Protein AF-A0A3D3WVI6-F1 (afdb_monomer_lite)

pLDDT: mean 90.08, std 8.34, range [45.78, 98.44]

Radius of gyration: 27.0 Å; chains: 1; bounding box: 64×54×64 Å

Sequence (352 aa):
LVCVLLATMYFTVPLSLDNEYFSGVEGVDQVVLDSFGHQVVLETLAKGDLFDLGRFPSLSILAAFGVAGCLFFRSSIRYMVPLVLFFAWLLLFFGRSTWGPVMDLLPLSQDVYMHRFIGGVHLGGIFLAAVALALPWRWAVSRGNNGLYVAGALVLTLLVLSPVYIERRSYLADKAVEKQENQMAQQAEQADIDEIIDTLKGLPPGKVFAGLTPEAGDRWGLRYQIGGTPVAQLLGAAGLDVFSTTLHTYSLPSNVVVSFDETSAGQYDLFSIRYVVVPANSQMPGFMTPLKNIGRHQLYQVQTTGYFDLVGSGLSFDGGKSDYSSAANSWLAGGLLGAKLHPQVSIDGSPG

Secondary structure (DSSP, 8-state):
-HHHHHHHHHHHHHHHHSGGGB-PPTT--HHHHH--HHHHHHHHHHHTHHHHTTS--HHHHHHHHHHHHHHHTTTSHHHHHHHHHHHHHHHHHH-HHHHGGGGGGSTTTTTS-GGGGHHHHHHHHHHHHHHHHHHHHHHHHHTTT-HHHHHHHHHHHHHHHHHHHHHHHHHHHHHHHHHHHHHHHHHHTHHHHHHHHHHHHHSPS-EEE-----SSS--HHHH-EETTEEHHHHHHHTT--B--STT--SBTTHHHHTT--TT-HHHHHHTTEEEEEEETT----TTPEEEEEETTEEEEE-----S----EEEEEEEE-HHHHHHHHHHHHHSTTTTTTEEEEEEETTEE-

Foldseek 3Di:
DVVVCVVCVVPVVCCVVCVQFWAFAPPDDVCQLFPDAPVVLVVCLVVLCLPANPFDNLLSVLLVLLLVLLVVVVVDVLSVVLVCQLVVLSVLNNGCVYVPCVLVVDPPSRRDRSPVSSVSNVVSSVVSSVSSLVVQCVVCVVVVVDVVSNVVSVVVVCVSCVRVVVVVVVVVVVVVVLVVQLVVQCVVCVVLLVVVLVVQVPDDAFEEEAWEDDPDDDICQCVCDRSNHRSQVVSVVSVGRYLYLPPDRTGLCSNQSNLDDQQDLLSCQVRRHFKYKYFPPDDHHPQWAWDDDGVRITMTTHDYPGPDDDAAEPAADAEASVCSNVVSSCCVVDCCSVVRYDHFYAHPNRGD

Structure (mmCIF, N/CA/C/O backbone):
data_AF-A0A3D3WVI6-F1
#
_entry.id   AF-A0A3D3WVI6-F1
#
loop_
_atom_site.group_PDB
_atom_site.id
_atom_site.type_symbol
_atom_site.label_atom_id
_atom_site.label_alt_id
_atom_site.label_comp_id
_atom_site.label_asym_id
_atom_site.label_entity_id
_atom_site.label_seq_id
_atom_site.pdbx_PDB_ins_code
_atom_site.Cartn_x
_atom_site.Cartn_y
_atom_site.Cartn_z
_atom_site.occupancy
_atom_site.B_iso_or_equiv
_atom_site.auth_seq_id
_atom_site.auth_comp_id
_atom_site.auth_asym_id
_atom_site.auth_atom_id
_atom_site.pdbx_PDB_model_num
ATOM 1 N N . LEU A 1 1 ? 23.117 -20.830 -4.176 1.00 73.38 1 LEU A N 1
ATOM 2 C CA . LEU A 1 1 ? 21.852 -21.424 -3.686 1.00 73.38 1 LEU A CA 1
ATOM 3 C C . LEU A 1 1 ? 21.813 -21.489 -2.158 1.00 73.38 1 LEU A C 1
ATOM 5 O O . LEU A 1 1 ? 20.953 -20.850 -1.582 1.00 73.38 1 LEU A O 1
ATOM 9 N N . VAL A 1 2 ? 22.770 -22.156 -1.496 1.00 81.81 2 VAL A N 1
ATOM 10 C CA . VAL A 1 2 ? 22.799 -22.311 -0.021 1.00 81.81 2 VAL A CA 1
ATOM 11 C C . VAL A 1 2 ? 22.758 -20.978 0.733 1.00 81.81 2 VAL A C 1
ATOM 13 O O . VAL A 1 2 ? 21.922 -20.807 1.607 1.00 81.81 2 VAL A O 1
ATOM 16 N N . CYS A 1 3 ? 23.583 -19.995 0.357 1.00 82.44 3 CYS A N 1
ATOM 17 C CA . CYS A 1 3 ? 23.555 -18.679 1.009 1.00 82.44 3 CYS A CA 1
ATOM 18 C C . CYS A 1 3 ? 22.228 -17.935 0.809 1.00 82.44 3 CYS A C 1
ATOM 20 O O . CYS A 1 3 ? 21.816 -17.207 1.698 1.00 82.44 3 CYS A O 1
ATOM 22 N N . VAL A 1 4 ? 21.557 -18.131 -0.334 1.00 81.25 4 VAL A N 1
ATOM 23 C CA . VAL A 1 4 ? 20.238 -17.532 -0.594 1.00 81.25 4 VAL A CA 1
ATOM 24 C C . VAL A 1 4 ? 19.199 -18.187 0.306 1.00 81.25 4 VAL A C 1
ATOM 26 O O . VAL A 1 4 ? 18.483 -17.475 0.988 1.00 81.25 4 VAL A O 1
ATOM 29 N N . LEU A 1 5 ? 19.187 -19.521 0.383 1.00 82.62 5 LEU A N 1
ATOM 30 C CA . LEU A 1 5 ? 18.278 -20.265 1.257 1.00 82.62 5 LEU A CA 1
ATOM 31 C C . LEU A 1 5 ? 18.471 -19.899 2.732 1.00 82.62 5 LEU A C 1
ATOM 33 O O . LEU A 1 5 ? 17.491 -19.655 3.423 1.00 82.62 5 LEU A O 1
ATOM 37 N N . LEU A 1 6 ? 19.720 -19.803 3.199 1.00 89.62 6 LEU A N 1
ATOM 38 C CA . LEU A 1 6 ? 20.029 -19.370 4.565 1.00 89.62 6 LEU A CA 1
ATOM 39 C C . LEU A 1 6 ? 19.596 -17.919 4.808 1.00 89.62 6 LEU A C 1
ATOM 41 O O . LEU A 1 6 ? 19.008 -17.626 5.844 1.00 89.62 6 LEU A O 1
ATOM 45 N N . ALA A 1 7 ? 19.841 -17.025 3.846 1.00 88.00 7 ALA A N 1
ATOM 46 C CA . ALA A 1 7 ? 19.434 -15.627 3.946 1.00 88.00 7 ALA A CA 1
ATOM 47 C C . ALA A 1 7 ? 17.910 -15.449 3.923 1.00 88.00 7 ALA A C 1
ATOM 49 O O . ALA A 1 7 ? 17.416 -14.506 4.527 1.00 88.00 7 ALA A O 1
ATOM 50 N N . THR A 1 8 ? 17.160 -16.339 3.267 1.00 88.44 8 THR A N 1
ATOM 51 C CA . THR A 1 8 ? 15.689 -16.295 3.235 1.00 88.44 8 THR A CA 1
ATOM 52 C C . THR A 1 8 ? 15.036 -17.122 4.341 1.00 88.44 8 THR A C 1
ATOM 54 O O . THR A 1 8 ? 13.832 -17.000 4.543 1.00 88.44 8 THR A O 1
ATOM 57 N N . MET A 1 9 ? 15.799 -17.940 5.077 1.00 89.94 9 MET A N 1
ATOM 58 C CA . MET A 1 9 ? 15.269 -18.914 6.040 1.00 89.94 9 MET A CA 1
ATOM 59 C C . MET A 1 9 ? 14.446 -18.264 7.157 1.00 89.94 9 MET A C 1
ATOM 61 O O . MET A 1 9 ? 13.428 -18.821 7.557 1.00 89.94 9 MET A O 1
ATOM 65 N N . TYR A 1 10 ? 14.847 -17.072 7.613 1.00 87.38 10 TYR A N 1
ATOM 66 C CA . TYR A 1 10 ? 14.126 -16.324 8.651 1.00 87.38 10 TYR A CA 1
ATOM 67 C C . TYR A 1 10 ? 12.692 -15.958 8.240 1.00 87.38 10 TYR A C 1
ATOM 69 O O . TYR A 1 10 ? 11.853 -15.727 9.101 1.00 87.38 10 TYR A O 1
ATOM 77 N N . PHE A 1 11 ? 12.422 -15.895 6.934 1.00 82.25 11 PHE A N 1
ATOM 78 C CA . PHE A 1 11 ? 11.106 -15.611 6.3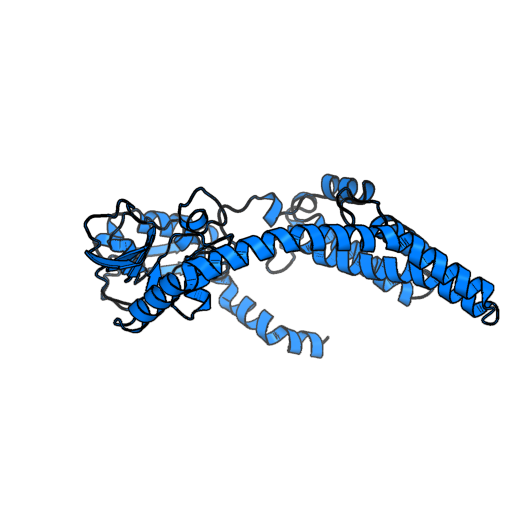77 1.00 82.25 11 PHE A CA 1
ATOM 79 C C . PHE A 1 11 ? 10.406 -16.898 5.933 1.00 82.25 11 PHE A C 1
ATOM 81 O O . PHE A 1 11 ? 9.251 -17.123 6.272 1.00 82.25 11 PHE A O 1
ATOM 88 N N . THR A 1 12 ? 11.105 -17.777 5.208 1.00 83.38 12 THR A N 1
ATOM 89 C CA . THR A 1 12 ? 10.485 -18.964 4.607 1.00 83.38 12 THR A CA 1
ATOM 90 C C . THR A 1 12 ? 10.129 -20.042 5.625 1.00 83.38 12 THR A C 1
ATOM 92 O O . THR A 1 12 ? 9.168 -20.768 5.396 1.00 83.38 12 THR A O 1
ATOM 95 N N . VAL A 1 13 ? 10.888 -20.185 6.722 1.00 87.50 13 VAL A N 1
ATOM 96 C CA . VAL A 1 13 ? 10.604 -21.212 7.739 1.00 87.50 13 VAL A CA 1
ATOM 97 C C . VAL A 1 13 ? 9.348 -20.881 8.540 1.00 87.50 13 VAL A C 1
ATOM 99 O O . VAL A 1 13 ? 8.446 -21.713 8.495 1.00 87.50 13 VAL A O 1
ATOM 102 N N . PRO A 1 14 ? 9.219 -19.705 9.195 1.00 84.69 14 PRO A N 1
ATOM 103 C CA . PRO A 1 14 ? 7.981 -19.362 9.898 1.00 84.69 14 PRO A CA 1
ATOM 104 C C . PRO A 1 14 ? 6.770 -19.424 8.970 1.00 84.69 14 PRO A C 1
ATOM 106 O O . PRO A 1 14 ? 5.773 -20.047 9.290 1.00 84.69 14 PRO A O 1
ATOM 109 N N . LEU A 1 15 ? 6.901 -18.906 7.747 1.00 79.81 15 LEU A N 1
ATOM 110 C CA . LEU A 1 15 ? 5.816 -18.918 6.770 1.00 79.81 15 LEU A CA 1
ATOM 111 C C . LEU A 1 15 ? 5.383 -20.326 6.334 1.00 79.81 15 LEU A C 1
ATOM 113 O O . LEU A 1 15 ? 4.228 -20.524 5.981 1.00 79.81 15 LEU A O 1
ATOM 117 N N . SER A 1 16 ? 6.296 -21.301 6.339 1.00 82.75 16 SER A N 1
ATOM 118 C CA . SER A 1 16 ? 5.954 -22.696 6.030 1.00 82.75 16 SER A CA 1
ATOM 119 C C . SER A 1 16 ? 5.327 -23.415 7.225 1.00 82.75 16 SER A C 1
ATOM 121 O O . SER A 1 16 ? 4.494 -24.292 7.019 1.00 82.75 16 SER A O 1
ATOM 123 N N . LEU A 1 17 ? 5.749 -23.076 8.447 1.00 85.06 17 LEU A N 1
ATOM 124 C CA . LEU A 1 17 ? 5.235 -23.668 9.685 1.00 85.06 17 LEU A CA 1
ATOM 125 C C . LEU A 1 17 ? 3.847 -23.125 10.034 1.00 85.06 17 LEU A C 1
ATOM 127 O O . LEU A 1 17 ? 2.960 -23.901 10.354 1.00 85.06 17 LEU A O 1
ATOM 131 N N . ASP A 1 18 ? 3.656 -21.816 9.890 1.00 82.06 18 ASP A N 1
ATOM 132 C CA . ASP A 1 18 ? 2.441 -21.101 10.284 1.00 82.06 18 ASP A CA 1
ATOM 133 C C . ASP A 1 18 ? 1.559 -20.763 9.077 1.00 82.06 18 ASP A C 1
ATOM 135 O O . ASP A 1 18 ? 0.739 -19.843 9.133 1.00 82.06 18 ASP A O 1
ATOM 139 N N . ASN A 1 19 ? 1.731 -21.483 7.958 1.00 80.12 19 ASN A N 1
ATOM 140 C CA . ASN A 1 19 ? 0.968 -21.218 6.741 1.00 80.12 19 ASN A CA 1
ATOM 141 C C . ASN A 1 19 ? -0.528 -21.252 7.046 1.00 80.12 19 ASN A C 1
ATOM 143 O O . ASN A 1 19 ? -1.230 -20.360 6.607 1.00 80.12 19 ASN A O 1
ATOM 147 N N . GLU A 1 20 ? -1.012 -22.211 7.837 1.00 80.19 20 GLU A N 1
ATOM 148 C CA . GLU A 1 20 ? -2.423 -22.330 8.234 1.00 80.19 20 GLU A CA 1
ATOM 149 C C . GLU A 1 20 ? -3.008 -21.062 8.888 1.00 80.19 20 GLU A C 1
ATOM 151 O O . GLU A 1 20 ? -4.186 -20.784 8.695 1.00 80.19 20 GLU A O 1
ATOM 156 N N . TYR A 1 21 ? -2.189 -20.226 9.537 1.00 79.38 21 TYR A N 1
ATOM 157 C CA . TYR A 1 21 ? -2.614 -18.957 10.147 1.00 79.38 21 TYR A CA 1
ATOM 158 C C . TYR A 1 21 ? -2.377 -17.726 9.267 1.00 79.38 21 TYR A C 1
ATOM 160 O O . TYR A 1 21 ? -2.775 -16.614 9.636 1.00 79.38 21 TYR A O 1
ATOM 168 N N . PHE A 1 22 ? -1.735 -17.911 8.113 1.00 79.81 22 PHE A N 1
ATOM 169 C CA . PHE A 1 22 ? -1.541 -16.875 7.110 1.00 79.81 22 PHE A CA 1
ATOM 170 C C . PHE A 1 22 ? -2.810 -16.694 6.276 1.00 79.81 22 PHE A C 1
ATOM 172 O O . PHE A 1 22 ? -3.368 -17.671 5.766 1.00 79.81 22 PHE A O 1
ATOM 179 N N . SER A 1 23 ? -3.230 -15.442 6.109 1.00 75.25 23 SER A N 1
ATOM 180 C CA . SER A 1 23 ? -4.401 -15.071 5.314 1.00 75.25 23 SER A CA 1
ATOM 181 C C . SER A 1 23 ? -4.122 -13.836 4.466 1.00 75.25 23 SER A C 1
ATOM 183 O O . SER A 1 23 ? -3.388 -12.949 4.890 1.00 75.25 23 SER A O 1
ATOM 185 N N . GLY A 1 24 ? -4.748 -13.740 3.293 1.00 71.12 24 GLY A N 1
ATOM 186 C CA . GLY A 1 24 ? -4.917 -12.463 2.595 1.00 71.12 24 GLY A CA 1
ATOM 187 C C . GLY A 1 24 ? -5.951 -11.559 3.283 1.00 71.12 24 GLY A C 1
ATOM 188 O O . GLY A 1 24 ? -6.722 -12.027 4.130 1.00 71.12 24 GLY A O 1
ATOM 189 N N . VAL A 1 25 ? -5.986 -10.278 2.896 1.00 67.81 25 VAL A N 1
ATOM 190 C CA . VAL A 1 25 ? -7.052 -9.358 3.322 1.00 67.81 25 VAL A CA 1
ATOM 191 C C . VAL A 1 25 ? -8.316 -9.681 2.535 1.00 67.81 25 VAL A C 1
ATOM 193 O O . VAL A 1 25 ? -8.313 -9.724 1.302 1.00 67.81 25 VAL A O 1
ATOM 196 N N . GLU A 1 26 ? -9.409 -9.907 3.252 1.00 67.31 26 GLU A N 1
ATOM 197 C CA . GLU A 1 26 ? -10.716 -10.134 2.644 1.00 67.31 26 GLU A CA 1
ATOM 198 C C . GLU A 1 26 ? -11.373 -8.847 2.139 1.00 67.31 26 GLU A C 1
ATOM 200 O O . GLU A 1 26 ? -11.135 -7.751 2.641 1.00 67.31 26 GLU A O 1
ATOM 205 N N . GLY A 1 27 ? -12.236 -8.979 1.127 1.00 65.69 27 GLY A N 1
ATOM 206 C CA . GLY A 1 27 ? -12.938 -7.838 0.529 1.00 65.69 27 GLY A CA 1
ATOM 207 C C . GLY A 1 27 ? -12.079 -6.989 -0.415 1.00 65.69 27 GLY A C 1
ATOM 208 O O . GLY A 1 27 ? -12.530 -5.940 -0.874 1.00 65.69 27 GLY A O 1
ATOM 209 N N . VAL A 1 28 ? -10.865 -7.443 -0.731 1.00 72.38 28 VAL A N 1
ATOM 210 C CA . VAL A 1 28 ? -10.006 -6.843 -1.752 1.00 72.38 28 VAL A CA 1
ATOM 211 C C . VAL A 1 28 ? -10.499 -7.233 -3.151 1.00 72.38 28 VAL A C 1
ATOM 213 O O . VAL A 1 28 ? -10.947 -8.357 -3.380 1.00 72.38 28 VAL A O 1
ATOM 216 N N . ASP A 1 29 ? -10.418 -6.295 -4.099 1.00 80.44 29 ASP A N 1
ATOM 217 C CA . ASP A 1 29 ? -10.774 -6.532 -5.501 1.00 80.44 29 ASP A CA 1
ATOM 218 C C . ASP A 1 29 ? -9.980 -7.723 -6.072 1.00 80.44 29 ASP A C 1
ATOM 220 O O . ASP A 1 29 ? -8.758 -7.809 -5.923 1.00 80.44 29 ASP A O 1
ATOM 224 N N . GLN A 1 30 ? -10.673 -8.636 -6.755 1.00 84.94 30 GLN A N 1
ATOM 225 C CA . GLN A 1 30 ? -10.082 -9.821 -7.379 1.00 84.94 30 GLN A CA 1
ATOM 226 C C . GLN A 1 30 ? -8.923 -9.463 -8.310 1.00 84.94 30 GLN A C 1
ATOM 228 O O . GLN A 1 30 ? -7.932 -10.181 -8.354 1.00 84.94 30 GLN A O 1
ATOM 233 N N . VAL A 1 31 ? -8.972 -8.311 -8.984 1.00 87.31 31 VAL A N 1
ATOM 234 C CA . VAL A 1 31 ? -7.874 -7.847 -9.849 1.00 87.31 31 VAL A CA 1
ATOM 235 C C . VAL A 1 31 ? -6.568 -7.636 -9.069 1.00 87.31 31 VAL A C 1
ATOM 237 O O . VAL A 1 31 ? -5.475 -7.822 -9.602 1.00 87.31 31 VAL A O 1
ATOM 240 N N . VAL A 1 32 ? -6.645 -7.273 -7.790 1.00 85.94 32 VAL A N 1
ATOM 241 C CA . VAL A 1 32 ? -5.477 -7.060 -6.921 1.00 85.94 32 VAL A CA 1
ATOM 242 C C . VAL A 1 32 ? -4.849 -8.405 -6.529 1.00 85.94 32 VAL A C 1
ATOM 244 O O . VAL A 1 32 ? -3.619 -8.501 -6.433 1.00 85.94 32 VAL A O 1
ATOM 247 N N . LEU A 1 33 ? -5.671 -9.440 -6.337 1.00 86.38 33 LEU A N 1
ATOM 248 C CA . LEU A 1 33 ? -5.230 -10.804 -6.037 1.00 86.38 33 LEU A CA 1
ATOM 249 C C . LEU A 1 33 ? -4.699 -11.506 -7.291 1.00 86.38 33 LEU A C 1
ATOM 251 O O . LEU A 1 33 ? -3.562 -11.964 -7.294 1.00 86.38 33 LEU A O 1
ATOM 255 N N . ASP A 1 34 ? -5.463 -11.490 -8.380 1.00 91.75 34 ASP A N 1
ATOM 256 C CA . ASP A 1 34 ? -5.214 -12.284 -9.588 1.00 91.75 34 ASP A CA 1
ATOM 257 C C . ASP A 1 34 ? -4.402 -11.561 -10.666 1.00 91.75 34 ASP A C 1
ATOM 259 O O . ASP A 1 34 ? -3.983 -12.174 -11.653 1.00 91.75 34 ASP A O 1
ATOM 263 N N . SER A 1 35 ? -4.132 -10.270 -10.467 1.00 94.38 35 SER A N 1
ATOM 264 C CA . SER A 1 35 ? -3.583 -9.354 -11.467 1.00 94.38 35 SER A CA 1
ATOM 265 C C . SER A 1 35 ? -4.517 -9.115 -12.665 1.00 94.38 35 SER A C 1
ATOM 267 O O . SER A 1 35 ? -5.616 -9.653 -12.783 1.00 94.38 35 SER A O 1
ATOM 269 N N . PHE A 1 36 ? -4.065 -8.270 -13.588 1.00 95.00 36 PHE A N 1
ATOM 270 C CA . PHE A 1 36 ? -4.873 -7.686 -14.661 1.00 95.00 36 PHE A CA 1
ATOM 271 C C . PHE A 1 36 ? -5.048 -8.574 -15.905 1.00 95.00 36 PHE A C 1
ATOM 273 O O . PHE A 1 36 ? -5.841 -8.247 -16.786 1.00 95.00 36 PHE A O 1
ATOM 280 N N . GLY A 1 37 ? -4.306 -9.678 -16.018 1.00 96.81 37 GLY A N 1
ATOM 281 C CA . GLY A 1 37 ? -4.319 -10.524 -17.211 1.00 96.81 37 GLY A CA 1
ATOM 282 C C . GLY A 1 37 ? -3.490 -9.973 -18.382 1.00 96.81 37 GLY A C 1
ATOM 283 O O . GLY A 1 37 ? -3.223 -8.777 -18.498 1.00 96.81 37 GLY A O 1
ATOM 284 N N . HIS A 1 38 ? -3.067 -10.856 -19.288 1.00 97.38 38 HIS A N 1
ATOM 285 C CA . HIS A 1 38 ? -2.131 -10.535 -20.365 1.00 97.38 38 HIS A CA 1
ATOM 286 C C . HIS A 1 38 ? -2.662 -9.467 -21.320 1.00 97.38 38 HIS A C 1
ATOM 288 O O . HIS A 1 38 ? -1.878 -8.641 -21.770 1.00 97.38 38 HIS A O 1
ATOM 294 N N . GLN A 1 39 ? -3.965 -9.449 -21.621 1.00 97.56 39 GLN A N 1
ATOM 295 C CA . GLN A 1 39 ? -4.540 -8.469 -22.543 1.00 97.56 39 GLN A CA 1
ATOM 296 C C . GLN A 1 39 ? -4.348 -7.042 -22.015 1.00 97.56 39 GLN A C 1
ATOM 298 O O . GLN A 1 39 ? -3.762 -6.210 -22.706 1.00 97.56 39 GLN A O 1
ATOM 303 N N . VAL A 1 40 ? -4.762 -6.788 -20.769 1.00 97.12 40 VAL A N 1
ATOM 304 C CA . VAL A 1 40 ? -4.620 -5.476 -20.124 1.00 97.12 40 VAL A CA 1
ATOM 305 C C . VAL A 1 40 ? -3.146 -5.128 -19.945 1.00 97.12 40 VAL A C 1
ATOM 307 O O . VAL A 1 40 ? -2.730 -4.019 -20.276 1.00 97.12 40 VAL A O 1
ATOM 310 N N . VAL A 1 41 ? -2.326 -6.073 -19.474 1.00 97.81 41 VAL A N 1
ATOM 311 C CA . VAL A 1 41 ? -0.895 -5.832 -19.244 1.00 97.81 41 VAL A CA 1
ATOM 312 C C . VAL A 1 41 ? -0.160 -5.504 -20.545 1.00 97.81 41 VAL A C 1
ATOM 314 O O . VAL A 1 41 ? 0.623 -4.557 -20.574 1.00 97.81 41 VAL A O 1
ATOM 317 N N . LEU A 1 42 ? -0.406 -6.245 -21.628 1.00 97.88 42 LEU A N 1
ATOM 318 C CA . LEU A 1 42 ? 0.239 -6.008 -22.922 1.00 97.88 42 LEU A CA 1
ATOM 319 C C . LEU A 1 42 ? -0.246 -4.714 -23.576 1.00 97.88 42 LEU A C 1
ATOM 321 O O . LEU A 1 42 ? 0.568 -4.000 -24.156 1.00 97.88 42 LEU A O 1
ATOM 325 N N . GLU A 1 43 ? -1.532 -4.379 -23.460 1.00 97.50 43 GLU A N 1
ATOM 326 C CA . GLU A 1 43 ? -2.060 -3.095 -23.928 1.00 97.50 43 GLU A CA 1
ATOM 327 C C . GLU A 1 43 ? -1.404 -1.927 -23.178 1.00 97.50 43 GLU A C 1
ATOM 329 O O . GLU A 1 43 ? -0.938 -0.969 -23.795 1.00 97.50 43 GLU A O 1
ATOM 334 N N . THR A 1 44 ? -1.289 -2.042 -21.855 1.00 96.25 44 THR A N 1
ATOM 335 C CA . THR A 1 44 ? -0.650 -1.044 -20.984 1.00 96.25 44 THR A CA 1
ATOM 336 C C . THR A 1 44 ? 0.849 -0.921 -21.280 1.00 96.25 44 THR A C 1
ATOM 338 O O . THR A 1 44 ? 1.395 0.182 -21.324 1.00 96.25 44 THR A O 1
ATOM 341 N N . LEU A 1 45 ? 1.527 -2.042 -21.548 1.00 96.88 45 LEU A N 1
ATOM 342 C CA . LEU A 1 45 ? 2.923 -2.063 -21.988 1.00 96.88 45 LEU A CA 1
ATOM 343 C C . LEU A 1 45 ? 3.092 -1.377 -23.352 1.00 96.88 45 LEU A C 1
ATOM 345 O O . LEU A 1 45 ? 4.020 -0.592 -23.525 1.00 96.88 45 LEU A O 1
ATOM 349 N N . ALA A 1 46 ? 2.198 -1.647 -24.307 1.00 96.31 46 ALA A N 1
ATOM 350 C CA . ALA A 1 46 ? 2.252 -1.081 -25.654 1.00 96.31 46 ALA A CA 1
ATOM 351 C C . ALA A 1 46 ? 1.959 0.427 -25.679 1.00 96.31 46 ALA A C 1
ATOM 353 O O . ALA A 1 46 ? 2.583 1.156 -26.448 1.00 96.31 46 ALA A O 1
ATOM 354 N N . LYS A 1 47 ? 1.049 0.906 -24.820 1.00 96.38 47 LYS A N 1
ATOM 355 C CA . LYS A 1 47 ? 0.780 2.342 -24.625 1.00 96.38 47 LYS A CA 1
ATOM 356 C C . LYS A 1 47 ? 1.917 3.072 -23.902 1.00 96.38 47 LYS A C 1
ATOM 358 O O . LYS A 1 47 ? 1.990 4.294 -23.967 1.00 96.38 47 LYS A O 1
ATOM 363 N N . GLY A 1 48 ? 2.803 2.332 -23.234 1.00 96.31 48 GLY A N 1
ATOM 364 C CA . GLY A 1 48 ? 3.861 2.872 -22.378 1.00 96.31 48 GLY A CA 1
ATOM 365 C C . GLY A 1 48 ? 3.394 3.215 -20.961 1.00 96.31 48 GLY A C 1
ATOM 366 O O . GLY A 1 48 ? 4.193 3.618 -20.117 1.00 96.31 48 GLY A O 1
ATOM 367 N N . ASP A 1 49 ? 2.117 2.987 -20.655 1.00 96.00 49 ASP A N 1
ATOM 368 C CA . ASP A 1 49 ? 1.529 3.290 -19.353 1.00 96.00 49 ASP A CA 1
ATOM 369 C C . ASP A 1 49 ? 2.117 2.434 -18.228 1.00 96.00 49 ASP A C 1
ATOM 371 O O . ASP A 1 49 ? 2.107 2.841 -17.068 1.00 96.00 49 ASP A O 1
ATOM 375 N N . LEU A 1 50 ? 2.706 1.284 -18.573 1.00 95.62 50 LEU A N 1
ATOM 376 C CA . LEU A 1 50 ? 3.327 0.402 -17.591 1.00 95.62 50 LEU A CA 1
ATOM 377 C C . LEU A 1 50 ? 4.551 1.045 -16.927 1.00 95.62 50 LEU A C 1
ATOM 379 O O . LEU A 1 50 ? 4.865 0.701 -15.792 1.00 95.62 50 LEU A O 1
ATOM 383 N N . PHE A 1 51 ? 5.232 1.969 -17.611 1.00 96.50 51 PHE A N 1
ATOM 384 C CA . PHE A 1 51 ? 6.402 2.672 -17.079 1.00 96.50 51 PHE A CA 1
ATOM 385 C C . PHE A 1 51 ? 6.186 4.173 -16.917 1.00 96.50 51 PHE A C 1
ATOM 387 O O . PHE A 1 51 ? 6.710 4.762 -15.973 1.00 96.50 51 PHE A O 1
ATOM 394 N N . ASP A 1 52 ? 5.449 4.791 -17.836 1.00 95.62 52 ASP A N 1
ATOM 395 C CA . ASP A 1 52 ? 5.357 6.243 -17.943 1.00 95.62 52 ASP A CA 1
ATOM 396 C C . ASP A 1 52 ? 3.944 6.777 -17.643 1.00 95.62 52 ASP A C 1
ATOM 398 O O . ASP A 1 52 ? 3.798 7.982 -17.515 1.00 95.62 52 ASP A O 1
ATOM 402 N N . LEU A 1 53 ? 2.920 5.926 -17.488 1.00 93.12 53 LEU A N 1
ATOM 403 C CA . LEU A 1 53 ? 1.536 6.255 -17.084 1.00 93.12 53 LEU A CA 1
ATOM 404 C C . LEU A 1 53 ? 1.044 7.655 -17.523 1.00 93.12 53 LEU A C 1
ATOM 406 O O . LEU A 1 53 ? 1.012 8.599 -16.726 1.00 93.12 53 LEU A O 1
ATOM 410 N N . GLY A 1 54 ? 0.690 7.803 -18.803 1.00 90.38 54 GLY A N 1
ATOM 411 C CA . GLY A 1 54 ? 0.215 9.065 -19.387 1.00 90.38 54 GLY A CA 1
ATOM 412 C C . GLY A 1 54 ? 1.270 10.169 -19.582 1.00 90.38 54 GLY A C 1
ATOM 413 O O . GLY A 1 54 ? 0.930 11.256 -20.051 1.00 90.38 54 GLY A O 1
ATOM 414 N N . ARG A 1 55 ? 2.543 9.930 -19.239 1.00 92.75 55 ARG A N 1
ATOM 415 C CA . ARG A 1 55 ? 3.669 10.863 -19.453 1.00 92.75 55 ARG A CA 1
ATOM 416 C C . ARG A 1 55 ? 4.349 10.583 -20.793 1.00 92.75 55 ARG A C 1
ATOM 418 O O . ARG A 1 55 ? 4.055 9.603 -21.474 1.00 92.75 55 ARG A O 1
ATOM 425 N N . PHE A 1 56 ? 5.298 11.441 -21.176 1.00 94.56 56 PHE A N 1
ATOM 426 C CA . PHE A 1 56 ? 6.147 11.150 -22.332 1.00 94.56 56 PHE A CA 1
ATOM 427 C C . PHE A 1 56 ? 6.888 9.813 -22.108 1.00 94.56 56 PHE A C 1
ATOM 429 O O . PHE A 1 56 ? 7.513 9.669 -21.056 1.00 94.56 56 PHE A O 1
ATOM 436 N N . PRO A 1 57 ? 6.857 8.862 -23.064 1.00 95.56 57 PRO A N 1
ATOM 437 C CA . PRO A 1 57 ? 7.208 7.458 -22.831 1.00 95.56 57 PRO A CA 1
ATOM 438 C C . PRO A 1 57 ? 8.726 7.191 -22.809 1.00 95.56 57 PRO A C 1
ATOM 440 O O . PRO A 1 57 ? 9.231 6.308 -23.504 1.00 95.56 57 PRO A O 1
ATOM 443 N N . SER A 1 58 ? 9.492 7.979 -22.052 1.00 96.25 58 SER A N 1
ATOM 444 C CA . SER A 1 58 ? 10.953 7.886 -21.985 1.00 96.25 58 SER A CA 1
ATOM 445 C C . SER A 1 58 ? 11.421 6.511 -21.513 1.00 96.25 58 SER A C 1
ATOM 447 O O . SER A 1 58 ? 12.312 5.922 -22.130 1.00 96.25 58 SER A O 1
ATOM 449 N N . LEU A 1 59 ? 10.842 5.989 -20.428 1.00 96.75 59 LEU A N 1
ATOM 450 C CA . LEU A 1 59 ? 11.260 4.709 -19.857 1.00 96.75 59 LEU A CA 1
ATOM 451 C C . LEU A 1 59 ? 10.807 3.538 -20.728 1.00 96.75 59 LEU A C 1
ATOM 453 O O . LEU A 1 59 ? 11.579 2.604 -20.930 1.00 96.75 59 LEU A O 1
ATOM 457 N N . SER A 1 60 ? 9.615 3.621 -21.314 1.00 97.50 60 SER A N 1
ATOM 458 C CA . SER A 1 60 ? 9.100 2.631 -22.264 1.00 97.50 60 SER A CA 1
ATOM 459 C C . SER A 1 60 ? 9.966 2.544 -23.521 1.00 97.50 60 SER A C 1
ATOM 461 O O . SER A 1 60 ? 10.337 1.447 -23.943 1.00 97.50 60 SER A O 1
ATOM 463 N N . ILE A 1 61 ? 10.364 3.692 -24.086 1.00 96.75 61 ILE A N 1
ATOM 464 C CA . ILE A 1 61 ? 11.292 3.761 -25.223 1.00 96.75 61 ILE A CA 1
ATOM 465 C C . ILE A 1 61 ? 12.632 3.116 -24.849 1.00 96.75 61 ILE A C 1
ATOM 467 O O . ILE A 1 61 ? 13.139 2.266 -25.584 1.00 96.75 61 ILE A O 1
ATOM 471 N N . LEU A 1 62 ? 13.203 3.478 -23.695 1.00 98.19 62 LEU A N 1
ATOM 472 C CA . LEU A 1 62 ? 14.463 2.903 -23.223 1.00 98.19 62 LEU A CA 1
ATOM 473 C C . LEU A 1 62 ? 14.359 1.392 -22.983 1.00 98.19 62 LEU A C 1
ATOM 475 O O . LEU A 1 62 ? 15.260 0.658 -23.382 1.00 98.19 62 LEU A O 1
ATOM 479 N N . ALA A 1 63 ? 13.273 0.907 -22.385 1.00 98.06 63 ALA A N 1
ATOM 480 C CA . ALA A 1 63 ? 13.045 -0.519 -22.188 1.00 98.06 63 ALA A CA 1
ATOM 481 C C . ALA A 1 63 ? 12.950 -1.257 -23.534 1.00 98.06 63 ALA A C 1
ATOM 483 O O . ALA A 1 63 ? 13.616 -2.277 -23.712 1.00 98.06 63 ALA A O 1
ATOM 484 N N . ALA A 1 64 ? 12.217 -0.715 -24.513 1.00 97.81 64 ALA A N 1
ATOM 485 C CA . ALA A 1 64 ? 12.089 -1.296 -25.851 1.00 97.81 64 ALA A CA 1
ATOM 486 C C . ALA A 1 64 ? 13.436 -1.362 -26.597 1.00 97.81 64 ALA A C 1
ATOM 488 O O . ALA A 1 64 ? 13.808 -2.414 -27.126 1.00 97.81 64 ALA A O 1
ATOM 489 N N . PHE A 1 65 ? 14.220 -0.277 -26.585 1.00 97.88 65 PHE A N 1
ATOM 490 C CA . PHE A 1 65 ? 15.580 -0.286 -27.136 1.00 97.88 65 PHE A CA 1
ATOM 491 C C . PHE A 1 65 ? 16.517 -1.213 -26.356 1.00 97.88 65 PHE A C 1
ATOM 493 O O . PHE A 1 65 ? 17.408 -1.825 -26.945 1.00 97.88 65 PHE A O 1
ATOM 500 N N . GLY A 1 66 ? 16.300 -1.364 -25.051 1.00 97.88 66 GLY A N 1
ATOM 501 C CA . GLY A 1 66 ? 17.004 -2.314 -24.200 1.00 97.88 66 GLY A CA 1
ATOM 502 C C . GLY A 1 66 ? 16.740 -3.754 -24.620 1.00 97.88 66 GLY A C 1
ATOM 503 O O . GLY A 1 66 ? 17.686 -4.523 -24.784 1.00 97.88 66 GLY A O 1
ATOM 504 N N . VAL A 1 67 ? 15.475 -4.100 -24.884 1.00 98.06 67 VAL A N 1
ATOM 505 C CA . VAL A 1 67 ? 15.084 -5.411 -25.422 1.00 98.06 67 VAL A CA 1
ATOM 506 C C . VAL A 1 67 ? 15.768 -5.656 -26.763 1.00 98.06 67 VAL A C 1
ATOM 508 O O . VAL A 1 67 ? 16.450 -6.668 -26.924 1.00 98.06 67 VAL A O 1
ATOM 511 N N . ALA A 1 68 ? 15.654 -4.712 -27.702 1.00 97.69 68 ALA A N 1
ATOM 512 C CA . ALA A 1 68 ? 16.280 -4.820 -29.018 1.00 97.69 68 ALA A CA 1
ATOM 513 C C . ALA A 1 68 ? 17.809 -4.978 -28.920 1.00 97.69 68 ALA A C 1
ATOM 515 O O . ALA A 1 68 ? 18.394 -5.848 -29.566 1.00 97.69 68 ALA A O 1
ATOM 516 N N . GLY A 1 69 ? 18.455 -4.188 -28.059 1.00 96.75 69 GLY A N 1
ATOM 517 C CA . GLY A 1 69 ? 19.886 -4.265 -27.788 1.00 96.75 69 GLY A CA 1
ATOM 518 C C . GLY A 1 69 ? 20.300 -5.617 -27.213 1.00 96.75 69 GLY A C 1
ATOM 519 O O . GLY A 1 69 ? 21.251 -6.235 -27.694 1.00 96.75 69 GLY A O 1
ATOM 520 N N . CYS A 1 70 ? 19.568 -6.120 -26.221 1.00 97.12 70 CYS A N 1
ATOM 521 C CA . CYS A 1 70 ? 19.851 -7.419 -25.629 1.00 97.12 70 CYS A CA 1
ATOM 522 C C . CYS A 1 70 ? 19.671 -8.575 -26.623 1.00 97.12 70 CYS A C 1
ATOM 524 O O . CYS A 1 70 ? 20.494 -9.491 -26.642 1.00 97.12 70 CYS A O 1
ATOM 526 N N . LEU A 1 71 ? 18.641 -8.521 -27.475 1.00 96.62 71 LEU A N 1
ATOM 527 C CA . LEU A 1 71 ? 18.415 -9.507 -28.536 1.00 96.62 71 LEU A CA 1
ATOM 528 C C . LEU A 1 71 ? 19.520 -9.466 -29.599 1.00 96.62 71 LEU A C 1
ATOM 530 O 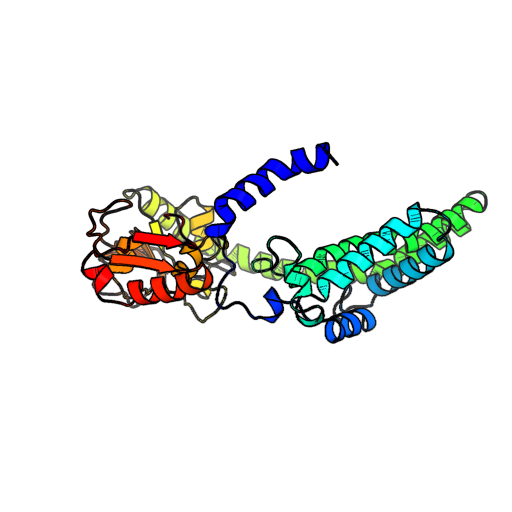O . LEU A 1 71 ? 19.979 -10.515 -30.050 1.00 96.62 71 LEU A O 1
ATOM 534 N N . PHE A 1 72 ? 19.990 -8.273 -29.967 1.00 96.12 72 PHE A N 1
ATOM 535 C CA . PHE A 1 72 ? 21.085 -8.114 -30.923 1.00 96.12 72 PHE A CA 1
ATOM 536 C C . PHE A 1 72 ? 22.405 -8.684 -30.380 1.00 96.12 72 PHE A C 1
ATOM 538 O O . PHE A 1 72 ? 23.104 -9.420 -31.072 1.00 96.12 72 PHE A O 1
ATOM 545 N N . PHE A 1 73 ? 22.724 -8.420 -29.109 1.00 93.25 73 PHE A N 1
ATOM 546 C CA . PHE A 1 73 ? 23.943 -8.913 -28.456 1.00 93.25 73 PHE A CA 1
ATOM 547 C C . PHE A 1 73 ? 23.753 -10.247 -27.715 1.00 93.25 73 PHE A C 1
ATOM 549 O O . PHE A 1 73 ? 24.513 -10.567 -26.792 1.00 93.25 73 PHE A O 1
ATOM 556 N N . ARG A 1 74 ? 22.771 -11.057 -28.137 1.00 90.31 74 ARG A N 1
ATOM 557 C CA . ARG A 1 74 ? 22.340 -12.265 -27.417 1.00 90.31 74 ARG A CA 1
ATOM 558 C C . ARG A 1 74 ? 23.396 -13.344 -27.226 1.00 90.31 74 ARG A C 1
ATOM 560 O O . ARG A 1 74 ? 23.279 -14.164 -26.323 1.00 90.31 74 ARG A O 1
ATOM 567 N N . SER A 1 75 ? 24.448 -13.323 -28.040 1.00 89.00 75 SER A N 1
ATOM 568 C CA . SER A 1 75 ? 25.567 -14.263 -27.944 1.00 89.00 75 SER A CA 1
ATOM 569 C C . SER A 1 75 ? 26.333 -14.162 -26.619 1.00 89.00 75 SER A C 1
ATOM 571 O O . SER A 1 75 ? 27.119 -15.047 -26.303 1.00 89.00 75 SER A O 1
ATOM 573 N N . SER A 1 76 ? 26.134 -13.095 -25.836 1.00 90.69 76 SER A N 1
ATOM 574 C CA . SER A 1 76 ? 26.735 -12.945 -24.511 1.00 90.69 76 SER A CA 1
ATOM 575 C C . SER A 1 76 ? 25.677 -13.019 -23.411 1.00 90.69 76 SER A C 1
ATOM 577 O O . SER A 1 76 ? 24.730 -12.233 -23.385 1.00 90.69 76 SER A O 1
ATOM 579 N N . ILE A 1 77 ? 25.901 -13.917 -22.445 1.00 89.31 77 ILE A N 1
ATOM 580 C CA . ILE A 1 77 ? 24.984 -14.194 -21.328 1.00 89.31 77 ILE A CA 1
ATOM 581 C C . ILE A 1 77 ? 24.570 -12.938 -20.547 1.00 89.31 77 ILE A C 1
ATOM 583 O O . ILE A 1 77 ? 23.430 -12.836 -20.102 1.00 89.31 77 ILE A O 1
ATOM 587 N N . ARG A 1 78 ? 25.451 -11.934 -20.449 1.00 90.12 78 ARG A N 1
ATOM 588 C CA . ARG A 1 78 ? 25.186 -10.669 -19.740 1.00 90.12 78 ARG A CA 1
ATOM 589 C C . ARG A 1 78 ? 23.974 -9.899 -20.276 1.00 90.12 78 ARG A C 1
ATOM 591 O O . ARG A 1 78 ? 23.369 -9.147 -19.526 1.00 90.12 78 ARG A O 1
ATOM 598 N N . TYR A 1 79 ? 23.625 -10.080 -21.550 1.00 92.31 79 TYR A N 1
ATOM 599 C CA . TYR A 1 79 ? 22.456 -9.447 -22.165 1.00 92.31 79 TYR A CA 1
ATOM 600 C C . TYR A 1 79 ? 21.193 -10.307 -22.063 1.00 92.31 79 TYR A C 1
ATOM 602 O O . TYR A 1 79 ? 20.088 -9.792 -22.204 1.00 92.31 79 TYR A O 1
ATOM 610 N N . MET A 1 80 ? 21.331 -11.605 -21.780 1.00 94.31 80 MET A N 1
ATOM 611 C CA . MET A 1 80 ? 20.181 -12.478 -21.530 1.00 94.31 80 MET A CA 1
ATOM 612 C C . MET A 1 80 ? 19.596 -12.251 -20.143 1.00 94.31 80 MET A C 1
ATOM 614 O O . MET A 1 80 ? 18.384 -12.335 -19.995 1.00 94.31 80 MET A O 1
ATOM 618 N N . VAL A 1 81 ? 20.418 -11.909 -19.147 1.00 94.56 81 VAL A N 1
ATOM 619 C CA . VAL A 1 81 ? 19.945 -11.727 -17.765 1.00 94.56 81 VAL A CA 1
ATOM 620 C C . VAL A 1 81 ? 18.829 -10.671 -17.656 1.00 94.56 81 VAL A C 1
ATOM 622 O O . VAL A 1 81 ? 17.774 -11.023 -17.132 1.00 94.56 81 VAL A O 1
ATOM 625 N N . PRO A 1 82 ? 18.962 -9.435 -18.189 1.00 95.75 82 PRO A N 1
ATOM 626 C CA . PRO A 1 82 ? 17.874 -8.451 -18.141 1.00 95.75 82 PRO A CA 1
ATOM 627 C C . PRO A 1 82 ? 16.612 -8.892 -18.891 1.00 95.75 82 PRO A C 1
ATOM 629 O O . PRO A 1 82 ? 15.509 -8.631 -18.421 1.00 95.75 82 PRO A O 1
ATOM 632 N N . LEU A 1 83 ? 16.763 -9.582 -20.030 1.00 96.69 83 LEU A N 1
ATOM 633 C CA . LEU A 1 83 ? 15.631 -10.098 -20.807 1.00 96.69 83 LEU A CA 1
ATOM 634 C C . LEU A 1 83 ? 14.870 -11.175 -20.040 1.00 96.69 83 LEU A C 1
ATOM 636 O O . LEU A 1 83 ? 13.655 -11.084 -19.910 1.00 96.69 83 LEU A O 1
ATOM 640 N N . VAL A 1 84 ? 15.582 -12.179 -19.526 1.00 96.69 84 VAL A N 1
ATOM 641 C CA . VAL A 1 84 ? 14.981 -13.273 -18.756 1.00 96.69 84 VAL A CA 1
ATOM 642 C C . VAL A 1 84 ? 14.300 -12.719 -17.515 1.00 96.69 84 VAL A C 1
ATOM 644 O O . VAL A 1 84 ? 13.165 -13.088 -17.247 1.00 96.69 84 VAL A O 1
ATOM 647 N N . LEU A 1 85 ? 14.950 -11.796 -16.801 1.00 96.69 85 LEU A N 1
ATOM 648 C CA . LEU A 1 85 ? 14.363 -11.155 -15.630 1.00 96.69 85 LEU A CA 1
ATOM 649 C C . LEU A 1 85 ? 13.071 -10.410 -15.992 1.00 96.69 85 LEU A C 1
ATOM 651 O O . LEU A 1 85 ? 12.038 -10.660 -15.381 1.00 96.69 85 LEU A O 1
ATOM 655 N N . PHE A 1 86 ? 13.110 -9.539 -17.004 1.00 98.19 86 PHE A N 1
ATOM 656 C CA . PHE A 1 86 ? 11.942 -8.773 -17.436 1.00 98.19 86 PHE A CA 1
ATOM 657 C C . PHE A 1 86 ? 10.785 -9.676 -17.872 1.00 98.19 86 PHE A C 1
ATOM 659 O O . PHE A 1 86 ? 9.672 -9.519 -17.380 1.00 98.19 86 PHE A O 1
ATOM 666 N N . PHE A 1 87 ? 11.040 -10.647 -18.754 1.00 97.88 87 PHE A N 1
ATOM 667 C CA . PHE A 1 87 ? 9.984 -11.513 -19.275 1.00 97.88 87 PHE A CA 1
ATOM 668 C C . PHE A 1 87 ? 9.462 -12.503 -18.235 1.00 97.88 87 PHE A C 1
ATOM 670 O O . PHE A 1 87 ? 8.260 -12.738 -18.205 1.00 97.88 87 PHE A O 1
ATOM 677 N N . ALA A 1 88 ? 10.307 -13.039 -17.350 1.00 97.44 88 ALA A N 1
ATOM 678 C CA . ALA A 1 88 ? 9.840 -13.891 -16.258 1.00 97.44 88 ALA A CA 1
ATOM 679 C C . ALA A 1 88 ? 8.858 -13.134 -15.353 1.00 97.44 88 ALA A C 1
ATOM 681 O O . ALA A 1 88 ? 7.765 -13.628 -15.085 1.00 97.44 88 ALA A O 1
ATOM 682 N N . TRP A 1 89 ? 9.202 -11.907 -14.949 1.00 97.81 89 TRP A N 1
ATOM 683 C CA . TRP A 1 89 ? 8.304 -11.084 -14.141 1.00 97.81 89 TRP A CA 1
ATOM 684 C C . TRP A 1 89 ? 7.080 -10.594 -14.909 1.00 97.81 89 TRP A C 1
ATOM 686 O O . TRP A 1 89 ? 6.013 -10.500 -14.316 1.00 97.81 89 TRP A O 1
ATOM 696 N N . LEU A 1 90 ? 7.194 -10.324 -16.213 1.00 98.12 90 LEU A N 1
ATOM 697 C CA . LEU A 1 90 ? 6.051 -9.936 -17.043 1.00 98.12 90 LEU A CA 1
ATOM 698 C C . LEU A 1 90 ? 5.026 -11.071 -17.134 1.00 98.12 90 LEU A C 1
ATOM 700 O O . LEU A 1 90 ? 3.834 -10.829 -16.972 1.00 98.12 90 LEU A O 1
ATOM 704 N N . LEU A 1 91 ? 5.496 -12.307 -17.331 1.00 97.25 91 LEU A N 1
ATOM 705 C CA . LEU A 1 91 ? 4.639 -13.490 -17.349 1.00 97.25 91 LEU A CA 1
ATOM 706 C C . LEU A 1 91 ? 3.985 -13.711 -15.982 1.00 97.25 91 LEU A C 1
ATOM 708 O O . LEU A 1 91 ? 2.783 -13.946 -15.933 1.00 97.25 91 LEU A O 1
ATOM 712 N N . LEU A 1 92 ? 4.728 -13.574 -14.878 1.00 95.56 92 LEU A N 1
ATOM 713 C CA . LEU A 1 92 ? 4.143 -13.639 -13.532 1.00 95.56 92 LEU A CA 1
ATOM 714 C C . LEU A 1 92 ? 3.106 -12.534 -13.307 1.00 95.56 92 LEU A C 1
ATOM 716 O O . LEU A 1 92 ? 2.042 -12.802 -12.760 1.00 95.56 92 LEU A O 1
ATOM 720 N N . PHE A 1 93 ? 3.375 -11.313 -13.773 1.00 96.88 93 PHE A N 1
ATOM 721 C CA . PHE A 1 93 ? 2.467 -10.176 -13.643 1.00 96.88 93 PHE A CA 1
ATOM 722 C C . PHE A 1 93 ? 1.181 -10.324 -14.467 1.00 96.88 93 PHE A C 1
ATOM 724 O O . PHE A 1 93 ? 0.183 -9.697 -14.129 1.00 96.88 93 PHE A O 1
ATOM 731 N N . PHE A 1 94 ? 1.128 -11.193 -15.481 1.00 97.06 94 PHE A N 1
ATOM 732 C CA . PHE A 1 94 ? -0.158 -11.572 -16.086 1.00 97.06 94 PHE A CA 1
ATOM 733 C C . PHE A 1 94 ? -1.099 -12.243 -15.075 1.00 97.06 94 PHE A C 1
ATOM 735 O O . PHE A 1 94 ? -2.316 -12.122 -15.211 1.00 97.06 94 PHE A O 1
ATOM 742 N N . GLY A 1 95 ? -0.525 -12.912 -14.072 1.00 94.75 95 GLY A N 1
ATOM 743 C CA . GLY A 1 95 ? -1.217 -13.464 -12.918 1.00 94.75 95 GLY A CA 1
ATOM 744 C C . GLY A 1 95 ? -2.235 -14.553 -13.246 1.00 94.75 95 GLY A C 1
ATOM 745 O O . GLY A 1 95 ? -2.277 -15.118 -14.348 1.00 94.75 95 GLY A O 1
ATOM 746 N N . ARG A 1 96 ? -3.065 -14.859 -12.250 1.00 93.88 96 ARG A N 1
ATOM 747 C CA . ARG A 1 96 ? -4.089 -15.904 -12.316 1.00 93.88 96 ARG A CA 1
ATOM 748 C C . ARG A 1 96 ? -5.149 -15.603 -13.371 1.00 93.88 96 ARG A C 1
ATOM 750 O O . ARG A 1 96 ? -5.589 -16.529 -14.045 1.00 93.88 96 ARG A O 1
ATOM 757 N N . SER A 1 97 ? -5.431 -14.328 -13.637 1.00 94.81 97 SER A N 1
ATOM 758 C CA . SER A 1 97 ? -6.309 -13.890 -14.732 1.00 94.81 97 SER A CA 1
ATOM 759 C C . SER A 1 97 ? -5.889 -14.412 -16.118 1.00 94.81 97 SER A C 1
ATOM 761 O O . SER A 1 97 ? -6.704 -14.446 -17.035 1.00 94.81 97 SER A O 1
ATOM 763 N N . THR A 1 98 ? -4.625 -14.819 -16.307 1.00 96.38 98 THR A N 1
ATOM 764 C CA . THR A 1 98 ? -4.148 -15.457 -17.555 1.00 96.38 98 THR A CA 1
ATOM 765 C C . THR A 1 98 ? -3.852 -16.936 -17.399 1.00 96.38 98 THR A C 1
ATOM 767 O O . THR A 1 98 ? -4.206 -17.728 -18.268 1.00 96.38 98 THR A O 1
ATOM 770 N N . TRP A 1 99 ? -3.154 -17.306 -16.329 1.00 95.25 99 TRP A N 1
ATOM 771 C CA . TRP A 1 99 ? -2.615 -18.657 -16.171 1.00 95.25 99 TRP A CA 1
ATOM 772 C C . TRP A 1 99 ? -3.557 -19.602 -15.420 1.00 95.25 99 TRP A C 1
ATOM 774 O O . TRP A 1 99 ? -3.345 -20.816 -15.437 1.00 95.25 99 TRP A O 1
ATOM 784 N N . GLY A 1 100 ? -4.594 -19.067 -14.772 1.00 92.38 100 GLY A N 1
ATOM 785 C CA . GLY A 1 100 ? -5.551 -19.836 -13.990 1.00 92.38 100 GLY A CA 1
ATOM 786 C C . GLY A 1 100 ? -4.854 -20.709 -12.935 1.00 92.38 100 GLY A C 1
ATOM 787 O O . GLY A 1 100 ? -3.905 -20.242 -12.296 1.00 92.38 100 GLY A O 1
ATOM 788 N N . PRO A 1 101 ? -5.250 -21.989 -12.794 1.00 90.69 101 PRO A N 1
ATOM 789 C CA . PRO A 1 101 ? -4.715 -22.893 -11.772 1.00 90.69 101 PRO A CA 1
ATOM 790 C C . PRO A 1 101 ? -3.208 -23.164 -11.860 1.00 90.69 101 PRO A C 1
ATOM 792 O O . PRO A 1 101 ? -2.614 -23.677 -10.919 1.00 90.69 101 PRO A O 1
ATOM 795 N N . VAL A 1 102 ? -2.547 -22.829 -12.975 1.00 91.50 102 VAL A N 1
ATOM 796 C CA . VAL A 1 102 ? -1.084 -22.971 -13.081 1.00 91.50 102 VAL A CA 1
ATOM 797 C C . VAL A 1 102 ? -0.374 -22.102 -12.038 1.00 91.50 102 VAL A C 1
ATOM 799 O O . VAL A 1 102 ? 0.697 -22.479 -11.562 1.00 91.50 102 VAL A O 1
ATOM 802 N N . MET A 1 103 ? -0.975 -20.976 -11.636 1.00 89.38 103 MET A N 1
ATOM 803 C CA . MET A 1 103 ? -0.421 -20.141 -10.568 1.00 89.38 103 MET A CA 1
ATOM 804 C C . MET A 1 103 ? -0.423 -20.838 -9.210 1.00 89.38 103 MET A C 1
ATOM 806 O O . MET A 1 103 ? 0.457 -20.547 -8.403 1.00 89.38 103 MET A O 1
ATOM 810 N N . ASP A 1 104 ? -1.322 -21.799 -8.989 1.00 86.62 104 ASP A N 1
ATOM 811 C CA . ASP A 1 104 ? -1.438 -22.536 -7.727 1.00 86.62 104 ASP A CA 1
ATOM 812 C C . ASP A 1 104 ? -0.217 -23.440 -7.466 1.00 86.62 104 ASP A C 1
ATOM 814 O O . ASP A 1 104 ? 0.010 -23.879 -6.341 1.00 86.62 104 ASP A O 1
ATOM 818 N N . LEU A 1 105 ? 0.619 -23.676 -8.489 1.00 86.31 105 LEU A N 1
ATOM 819 C CA . LEU A 1 105 ? 1.907 -24.367 -8.360 1.00 86.31 105 LEU A CA 1
ATOM 820 C C . LEU A 1 105 ? 2.963 -23.528 -7.633 1.00 86.31 105 L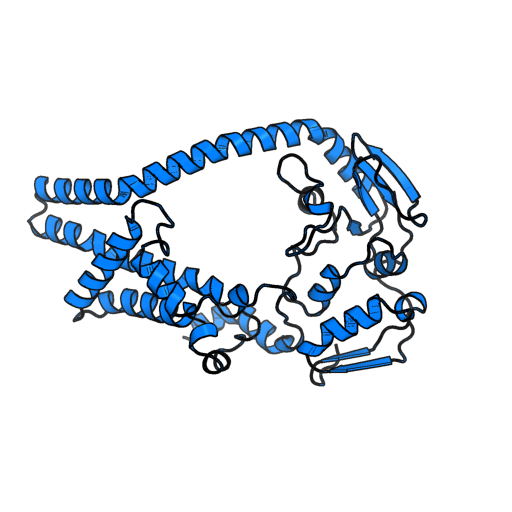EU A C 1
ATOM 822 O O . LEU A 1 105 ? 3.929 -24.082 -7.102 1.00 86.31 105 LEU A O 1
ATOM 826 N N . LEU A 1 106 ? 2.828 -22.198 -7.646 1.00 81.94 106 LEU A N 1
ATOM 827 C CA . LEU A 1 106 ? 3.710 -21.339 -6.873 1.00 81.94 106 LEU A CA 1
ATOM 828 C C . LEU A 1 106 ? 3.302 -21.429 -5.400 1.00 81.94 106 LEU A C 1
ATOM 830 O O . LEU A 1 106 ? 2.121 -21.246 -5.084 1.00 81.94 106 LEU A O 1
ATOM 834 N N . PRO A 1 107 ? 4.256 -21.668 -4.486 1.00 74.00 107 PRO A N 1
ATOM 835 C CA . PRO A 1 107 ? 3.950 -21.639 -3.066 1.00 74.00 107 PRO A CA 1
ATOM 836 C C . PRO A 1 107 ? 3.390 -20.260 -2.700 1.00 74.00 107 PRO A C 1
ATOM 838 O O . PRO A 1 107 ? 3.901 -19.245 -3.175 1.00 74.00 107 PRO A O 1
ATOM 841 N N . LEU A 1 108 ? 2.355 -20.239 -1.851 1.00 72.94 108 LEU A N 1
ATOM 842 C CA . LEU A 1 108 ? 1.708 -19.022 -1.327 1.00 72.94 108 LEU A CA 1
ATOM 843 C C . LEU A 1 108 ? 0.951 -18.190 -2.374 1.00 72.94 108 LEU A C 1
ATOM 845 O O . LEU A 1 108 ? 0.545 -17.065 -2.108 1.00 72.94 108 LEU A O 1
ATOM 849 N N . SER A 1 109 ? 0.721 -18.734 -3.565 1.00 77.69 109 SER A N 1
ATOM 850 C CA . SER A 1 109 ? -0.015 -18.062 -4.643 1.00 77.69 109 SER A CA 1
ATOM 851 C C . SER A 1 109 ? -1.461 -17.690 -4.307 1.00 77.69 109 SER A C 1
ATOM 853 O O . SER A 1 109 ? -2.011 -16.813 -4.970 1.00 77.69 109 SER A O 1
ATOM 855 N N . GLN A 1 110 ? -2.078 -18.333 -3.311 1.00 76.38 110 GLN A N 1
ATOM 856 C CA . GLN A 1 110 ? -3.443 -18.019 -2.869 1.00 76.38 110 GLN A CA 1
ATOM 857 C C . GLN A 1 110 ? -3.529 -1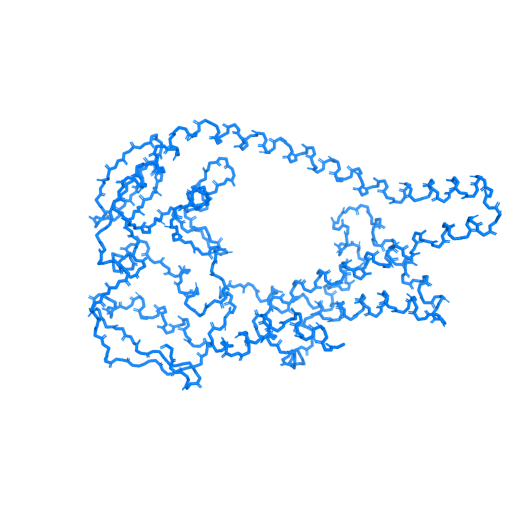6.708 -2.084 1.00 76.38 110 GLN A C 1
ATOM 859 O O . GLN A 1 110 ? -4.538 -16.020 -2.161 1.00 76.38 110 GLN A O 1
ATOM 864 N N . ASP A 1 111 ? -2.454 -16.339 -1.389 1.00 74.56 111 ASP A N 1
ATOM 865 C CA . ASP A 1 111 ? -2.463 -15.242 -0.418 1.00 74.56 111 ASP A CA 1
ATOM 866 C C . ASP A 1 111 ? -1.565 -14.061 -0.850 1.00 74.56 111 ASP A C 1
ATOM 868 O O . ASP A 1 111 ? -1.403 -13.074 -0.130 1.00 74.56 111 ASP A O 1
ATOM 872 N N . VAL A 1 112 ? -0.950 -14.146 -2.037 1.00 79.75 112 VAL A N 1
ATOM 873 C CA . VAL A 1 112 ? -0.090 -13.097 -2.601 1.00 79.75 112 VAL A CA 1
ATOM 874 C C . VAL A 1 112 ? -0.879 -12.212 -3.555 1.00 79.75 112 VAL A C 1
ATOM 876 O O . VAL A 1 112 ? -1.442 -12.673 -4.542 1.00 79.75 112 VAL A O 1
ATOM 879 N N . TYR A 1 113 ? -0.797 -10.902 -3.336 1.00 87.06 113 TYR A N 1
ATOM 880 C CA . TYR A 1 113 ? -1.289 -9.895 -4.271 1.00 87.06 113 TYR A CA 1
ATOM 881 C C . TYR A 1 113 ? -0.483 -9.884 -5.578 1.00 87.06 113 TYR A C 1
ATOM 883 O O . TYR A 1 113 ? 0.531 -9.183 -5.683 1.00 87.06 113 TYR A O 1
ATOM 891 N N . MET A 1 114 ? -0.921 -10.633 -6.594 1.00 90.75 114 MET A N 1
ATOM 892 C CA . MET A 1 114 ? -0.154 -10.812 -7.833 1.00 90.75 114 MET A CA 1
ATOM 893 C C . MET A 1 114 ? 0.024 -9.515 -8.626 1.00 90.75 114 MET A C 1
ATOM 895 O O . MET A 1 114 ? 1.013 -9.384 -9.352 1.00 90.75 114 MET A O 1
ATOM 899 N N . HIS A 1 115 ? -0.843 -8.509 -8.446 1.00 90.94 115 HIS A N 1
ATOM 900 C CA . HIS A 1 115 ? -0.634 -7.195 -9.067 1.00 90.94 115 HIS A CA 1
ATOM 901 C C . HIS A 1 115 ? 0.709 -6.554 -8.647 1.00 90.94 115 HIS A C 1
ATOM 903 O O . HIS A 1 115 ? 1.272 -5.745 -9.383 1.00 90.94 115 HIS A O 1
ATOM 909 N N . ARG A 1 116 ? 1.278 -6.939 -7.490 1.00 92.00 116 ARG A N 1
ATOM 910 C CA . ARG A 1 116 ? 2.584 -6.448 -7.014 1.00 92.00 116 ARG A CA 1
ATOM 911 C C . ARG A 1 116 ? 3.763 -6.990 -7.819 1.00 92.00 116 ARG A C 1
ATOM 913 O O . ARG A 1 116 ? 4.853 -6.418 -7.749 1.00 92.00 116 ARG A O 1
ATOM 920 N N . PHE A 1 117 ? 3.568 -8.032 -8.632 1.00 95.12 117 PHE A N 1
ATOM 921 C CA . PHE A 1 117 ? 4.606 -8.533 -9.536 1.00 95.12 117 PHE A CA 1
ATOM 922 C C . PHE A 1 117 ? 5.046 -7.495 -10.578 1.00 95.12 117 PHE A C 1
ATOM 924 O O . PHE A 1 117 ? 6.146 -7.622 -11.122 1.00 95.12 117 PHE A O 1
ATOM 931 N N . ILE A 1 118 ? 4.281 -6.409 -10.769 1.00 96.50 118 ILE A N 1
ATOM 932 C CA . ILE A 1 118 ? 4.718 -5.233 -11.531 1.00 96.50 118 ILE A CA 1
ATOM 933 C C . ILE A 1 118 ? 6.073 -4.690 -11.055 1.00 96.50 118 ILE A C 1
ATOM 935 O O . ILE A 1 118 ? 6.879 -4.265 -11.878 1.00 96.50 118 ILE A O 1
ATOM 939 N N . GLY A 1 119 ? 6.386 -4.779 -9.756 1.00 96.50 119 GLY A N 1
ATOM 940 C CA . GLY A 1 119 ? 7.681 -4.343 -9.229 1.00 96.50 119 GLY A CA 1
ATOM 941 C C . GLY A 1 119 ? 8.856 -5.108 -9.849 1.00 96.50 119 GLY A C 1
ATOM 942 O O . GLY A 1 119 ? 9.893 -4.521 -10.159 1.00 96.50 119 GLY A O 1
ATOM 943 N N . GLY A 1 120 ? 8.680 -6.405 -10.115 1.00 96.81 120 GLY A N 1
ATOM 944 C CA . GLY A 1 120 ? 9.667 -7.216 -10.827 1.00 96.81 120 GLY A CA 1
ATOM 945 C C . GLY A 1 120 ? 9.791 -6.840 -12.306 1.00 96.81 120 GLY A C 1
ATOM 946 O O . GLY A 1 120 ? 10.899 -6.805 -12.848 1.00 96.81 120 GLY A O 1
ATOM 947 N N . VAL A 1 121 ? 8.672 -6.481 -12.945 1.00 98.06 121 VAL A N 1
ATOM 948 C CA . VAL A 1 121 ? 8.649 -5.965 -14.324 1.00 98.06 121 VAL A CA 1
ATOM 949 C C . VAL A 1 121 ? 9.418 -4.649 -14.412 1.00 98.06 121 VAL A C 1
ATOM 951 O O . VAL A 1 121 ? 10.263 -4.487 -15.292 1.00 98.06 121 VAL A O 1
ATOM 954 N N . HIS A 1 122 ? 9.192 -3.734 -13.466 1.00 97.88 122 HIS A N 1
ATOM 955 C CA . HIS A 1 122 ? 9.920 -2.468 -13.370 1.00 97.88 122 HIS A CA 1
ATOM 956 C C . HIS A 1 122 ? 11.409 -2.680 -13.130 1.00 97.88 122 HIS A C 1
ATOM 958 O O . HIS A 1 122 ? 12.222 -2.061 -13.812 1.00 97.88 122 HIS A O 1
ATOM 964 N N . LEU A 1 123 ? 11.783 -3.599 -12.237 1.00 97.69 123 LEU A N 1
ATOM 965 C CA . LEU A 1 123 ? 13.183 -3.945 -12.001 1.00 97.69 123 LEU A CA 1
ATOM 966 C C . LEU A 1 123 ? 13.866 -4.456 -13.282 1.00 97.69 123 LEU A C 1
ATOM 968 O O . LEU A 1 123 ? 14.943 -3.979 -13.643 1.00 97.69 123 LEU A O 1
ATOM 972 N N . GLY A 1 124 ? 13.230 -5.385 -14.003 1.00 97.62 124 GLY A N 1
ATOM 973 C CA . GLY A 1 124 ? 13.716 -5.855 -15.303 1.00 97.62 124 GLY A CA 1
ATOM 974 C C . GLY A 1 124 ? 13.808 -4.728 -16.338 1.00 97.62 124 GLY A C 1
ATOM 975 O O . GLY A 1 124 ? 14.818 -4.599 -17.031 1.00 97.62 124 GLY A O 1
ATOM 976 N N . GLY A 1 125 ? 12.793 -3.864 -16.390 1.00 97.94 125 GLY A N 1
ATOM 977 C CA . GLY A 1 125 ? 12.744 -2.694 -17.264 1.00 97.94 125 GLY A CA 1
ATOM 978 C C . GLY A 1 125 ? 13.871 -1.695 -17.000 1.00 97.94 125 GLY A C 1
ATOM 979 O O . GLY A 1 125 ? 14.478 -1.207 -17.949 1.00 97.94 125 GLY A O 1
ATOM 980 N N . ILE A 1 126 ? 14.232 -1.454 -15.736 1.00 97.31 126 ILE A N 1
ATOM 981 C CA . ILE A 1 126 ? 15.369 -0.599 -15.358 1.00 97.31 126 ILE A CA 1
ATOM 982 C C . ILE A 1 126 ? 16.683 -1.170 -15.904 1.00 97.31 126 ILE A C 1
ATOM 984 O O . ILE A 1 126 ? 17.489 -0.428 -16.469 1.00 97.31 126 ILE A O 1
ATOM 988 N N . PHE A 1 127 ? 16.904 -2.484 -15.798 1.00 97.62 127 PHE A N 1
ATOM 989 C CA . PHE A 1 127 ? 18.100 -3.104 -16.377 1.00 97.62 127 PHE A CA 1
ATOM 990 C C . PHE A 1 127 ? 18.121 -3.019 -17.907 1.00 97.62 127 PHE A C 1
ATOM 992 O O . PHE A 1 127 ? 19.179 -2.780 -18.490 1.00 97.62 127 PHE A O 1
ATOM 999 N N . LEU A 1 128 ? 16.970 -3.168 -18.568 1.00 98.44 128 LEU A N 1
ATOM 1000 C CA . LEU A 1 128 ? 16.857 -2.982 -20.017 1.00 98.44 128 LEU A CA 1
ATOM 1001 C C . LEU A 1 128 ? 17.149 -1.530 -20.421 1.00 98.44 128 LEU A C 1
ATOM 1003 O O . LEU A 1 128 ? 17.947 -1.299 -21.330 1.00 98.44 128 LEU A O 1
ATOM 1007 N N . ALA A 1 129 ? 16.595 -0.553 -19.703 1.00 97.94 129 ALA A N 1
ATOM 1008 C CA . ALA A 1 129 ? 16.877 0.861 -19.919 1.00 97.94 129 ALA A CA 1
ATOM 1009 C C . ALA A 1 129 ? 18.371 1.183 -19.730 1.00 97.94 129 ALA A C 1
ATOM 1011 O O . ALA A 1 129 ? 18.963 1.906 -20.535 1.00 97.94 129 ALA A O 1
ATOM 1012 N N . ALA A 1 130 ? 19.015 0.583 -18.725 1.00 96.88 130 ALA A N 1
ATOM 1013 C CA . ALA A 1 130 ? 20.455 0.704 -18.521 1.00 96.88 130 ALA A CA 1
ATOM 1014 C C . ALA A 1 130 ? 21.255 0.140 -19.707 1.00 96.88 130 ALA A C 1
ATOM 1016 O O . ALA A 1 130 ? 22.228 0.762 -20.137 1.00 96.88 130 ALA A O 1
ATOM 1017 N N . VAL A 1 131 ? 20.842 -0.997 -20.285 1.00 96.94 131 VAL A N 1
ATOM 1018 C CA . VAL A 1 131 ? 21.458 -1.527 -21.513 1.00 96.94 131 VAL A CA 1
ATOM 1019 C C . VAL A 1 131 ? 21.287 -0.546 -22.670 1.00 96.94 131 VAL A C 1
ATOM 1021 O O . VAL A 1 131 ? 22.278 -0.243 -23.334 1.00 96.94 131 VAL A O 1
ATOM 1024 N N . ALA A 1 132 ? 20.079 -0.019 -22.889 1.00 97.69 132 ALA A N 1
ATOM 1025 C CA . ALA A 1 132 ? 19.795 0.929 -23.967 1.00 97.69 132 ALA A CA 1
ATOM 1026 C C . ALA A 1 132 ? 20.694 2.169 -23.902 1.00 97.69 132 ALA A C 1
ATOM 1028 O O . ALA A 1 132 ? 21.261 2.569 -24.917 1.00 97.69 132 ALA A O 1
ATOM 1029 N N . LEU A 1 133 ? 20.887 2.726 -22.703 1.00 97.00 133 LEU A N 1
ATOM 1030 C CA . LEU A 1 133 ? 21.795 3.850 -22.479 1.00 97.00 133 LEU A CA 1
ATOM 1031 C C . LEU A 1 133 ? 23.265 3.438 -22.611 1.00 97.00 133 LEU A C 1
ATOM 1033 O O . LEU A 1 133 ? 24.061 4.176 -23.178 1.00 97.00 133 LEU A O 1
ATOM 1037 N N . ALA A 1 134 ? 23.664 2.252 -22.153 1.00 95.69 134 ALA A N 1
ATOM 1038 C CA . ALA A 1 134 ? 25.061 1.828 -22.221 1.00 95.69 134 ALA A CA 1
ATOM 1039 C C . ALA A 1 134 ? 25.578 1.653 -23.662 1.00 95.69 134 ALA A C 1
ATOM 1041 O O . ALA A 1 134 ? 26.775 1.819 -23.903 1.00 95.69 134 ALA A O 1
ATOM 1042 N N . LEU A 1 135 ? 24.718 1.311 -24.626 1.00 94.56 135 LEU A N 1
ATOM 1043 C CA . LEU A 1 135 ? 25.116 1.093 -26.022 1.00 94.56 135 LEU A CA 1
ATOM 1044 C C . LEU A 1 135 ? 25.753 2.326 -26.698 1.00 94.56 135 LEU A C 1
ATOM 1046 O O . LEU A 1 135 ? 26.894 2.196 -27.157 1.00 94.56 135 LEU A O 1
ATOM 1050 N N . PRO A 1 136 ? 25.110 3.513 -26.749 1.00 94.69 136 PRO A N 1
ATOM 1051 C CA . PRO A 1 136 ? 25.716 4.708 -27.336 1.00 94.69 136 PRO A CA 1
ATOM 1052 C C . PRO A 1 136 ? 26.979 5.145 -26.588 1.00 94.69 136 PRO A C 1
ATOM 1054 O O . PRO A 1 136 ? 27.956 5.532 -27.226 1.00 94.69 136 PRO A O 1
ATOM 1057 N N . TRP A 1 137 ? 27.015 5.009 -25.259 1.00 95.75 137 TRP A N 1
ATOM 1058 C CA . TRP A 1 137 ? 28.200 5.331 -24.458 1.00 95.75 137 TRP A CA 1
ATOM 1059 C C . TRP A 1 137 ? 29.389 4.425 -24.781 1.00 95.75 137 TRP A C 1
ATOM 1061 O O . TRP A 1 137 ? 30.499 4.904 -25.014 1.00 95.75 137 TRP A O 1
ATOM 1071 N N . ARG A 1 138 ? 29.170 3.110 -24.863 1.00 92.94 138 ARG A N 1
ATOM 1072 C CA . ARG A 1 138 ? 30.227 2.157 -25.233 1.00 92.94 138 ARG A CA 1
ATOM 1073 C C . ARG A 1 138 ? 30.720 2.389 -26.653 1.00 92.94 138 ARG A C 1
ATOM 1075 O O . ARG A 1 138 ? 31.923 2.307 -26.894 1.00 92.94 138 ARG A O 1
ATOM 1082 N N . TRP A 1 139 ? 29.814 2.706 -27.574 1.00 94.06 139 TRP A N 1
ATOM 1083 C CA . TRP A 1 139 ? 30.181 3.071 -28.936 1.00 94.06 139 TRP A CA 1
ATOM 1084 C C . TRP A 1 139 ? 31.028 4.350 -28.967 1.00 94.06 139 TRP A C 1
ATOM 1086 O O . TRP A 1 139 ? 32.101 4.343 -29.569 1.00 94.06 139 TRP A O 1
ATOM 1096 N N . ALA A 1 140 ? 30.620 5.405 -28.259 1.00 94.00 140 ALA A N 1
ATOM 1097 C CA . ALA A 1 140 ? 31.354 6.667 -28.191 1.00 94.00 140 ALA A CA 1
ATOM 1098 C C . ALA A 1 140 ? 32.774 6.485 -27.631 1.00 94.00 140 ALA A C 1
ATOM 1100 O O . ALA A 1 140 ? 33.744 6.942 -28.238 1.00 94.00 140 ALA A O 1
ATOM 1101 N N . VAL A 1 141 ? 32.916 5.746 -26.525 1.00 93.25 141 VAL A N 1
ATOM 1102 C CA . VAL A 1 141 ? 34.224 5.457 -25.911 1.00 93.25 141 VAL A CA 1
ATOM 1103 C C . VAL A 1 141 ? 35.105 4.616 -26.841 1.00 93.25 141 VAL A C 1
ATOM 1105 O O . VAL A 1 141 ? 36.301 4.883 -26.956 1.00 93.25 141 VAL A O 1
ATOM 1108 N N . SER A 1 142 ? 34.525 3.660 -27.580 1.00 92.81 142 SER A N 1
ATOM 1109 C CA . SER A 1 142 ? 35.271 2.823 -28.535 1.00 92.81 142 SER A CA 1
ATOM 1110 C C . SER A 1 142 ? 35.910 3.608 -29.690 1.00 92.81 142 SER A C 1
ATOM 1112 O O . SER A 1 142 ? 36.837 3.115 -30.328 1.00 92.81 142 SER A O 1
ATOM 1114 N N . ARG A 1 143 ? 35.474 4.851 -29.943 1.00 91.62 143 ARG A N 1
ATOM 1115 C CA . ARG A 1 143 ? 36.038 5.755 -30.961 1.00 91.62 143 ARG A CA 1
ATOM 1116 C C . ARG A 1 143 ? 37.235 6.571 -30.455 1.00 91.62 143 ARG A C 1
ATOM 1118 O O . ARG A 1 143 ? 37.444 7.697 -30.898 1.00 91.62 143 ARG A O 1
ATOM 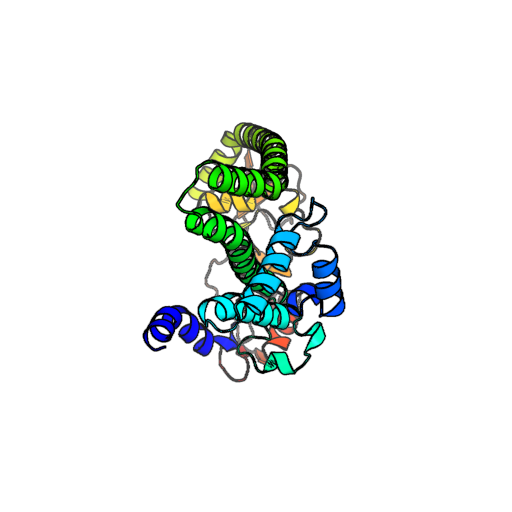1125 N N . GLY A 1 144 ? 38.016 6.012 -29.531 1.00 83.81 144 GLY A N 1
ATOM 1126 C CA . GLY A 1 144 ? 39.222 6.650 -28.993 1.00 83.81 144 GLY A CA 1
ATOM 1127 C C . GLY A 1 144 ? 38.933 7.819 -28.051 1.00 83.81 144 GLY A C 1
ATOM 1128 O O . GLY A 1 144 ? 39.738 8.739 -27.967 1.00 83.81 144 GLY A O 1
ATOM 1129 N N . ASN A 1 145 ? 37.781 7.800 -27.367 1.00 75.12 145 ASN A N 1
ATOM 1130 C CA . ASN A 1 145 ? 37.369 8.829 -26.406 1.00 75.12 145 ASN A CA 1
ATOM 1131 C C . ASN A 1 145 ? 37.330 10.265 -26.980 1.00 75.12 145 ASN A C 1
ATOM 1133 O O . ASN A 1 145 ? 37.604 11.238 -26.279 1.00 75.12 145 ASN A O 1
ATOM 1137 N N . ASN A 1 146 ? 36.996 10.406 -28.267 1.00 88.81 146 ASN A N 1
ATOM 1138 C CA . ASN A 1 146 ? 36.802 11.711 -28.894 1.00 88.81 146 ASN A CA 1
ATOM 1139 C C . ASN A 1 146 ? 35.644 12.455 -28.203 1.00 88.81 146 ASN A C 1
ATOM 1141 O O . ASN A 1 146 ? 34.508 11.968 -28.174 1.00 88.81 146 ASN A O 1
ATOM 1145 N N . GLY A 1 147 ? 35.944 13.647 -27.677 1.00 90.44 147 GLY A N 1
ATOM 1146 C CA . GLY A 1 147 ? 35.015 14.455 -26.888 1.00 90.44 147 GLY A CA 1
ATOM 1147 C C . GLY A 1 147 ? 33.685 14.744 -27.586 1.00 90.44 147 GLY A C 1
ATOM 1148 O O . GLY A 1 147 ? 32.667 14.829 -26.909 1.00 90.44 147 GLY A O 1
ATOM 1149 N N . LEU A 1 148 ? 33.653 14.801 -28.924 1.00 93.44 148 LEU A N 1
ATOM 1150 C CA . LEU A 1 148 ? 32.416 15.015 -29.684 1.00 93.44 148 LEU A CA 1
ATOM 1151 C C . LEU A 1 148 ? 31.432 13.842 -29.560 1.00 93.44 148 LEU A C 1
ATOM 1153 O O . LEU A 1 148 ? 30.241 14.066 -29.360 1.00 93.44 148 LEU A O 1
ATOM 1157 N N . TYR A 1 149 ? 31.904 12.592 -29.641 1.00 93.56 149 TYR A N 1
ATOM 1158 C CA . TYR A 1 149 ? 31.024 11.423 -29.514 1.00 93.56 149 TYR A CA 1
ATOM 1159 C C . TYR A 1 149 ? 30.546 11.234 -28.077 1.00 93.56 149 TYR A C 1
ATOM 1161 O O . TYR A 1 149 ? 29.390 10.880 -27.859 1.00 93.56 149 TYR A O 1
ATOM 1169 N N . VAL A 1 150 ? 31.418 11.500 -27.101 1.00 93.94 150 VAL A N 1
ATOM 1170 C CA . VAL A 1 150 ? 31.062 11.453 -25.677 1.00 93.94 150 VAL A CA 1
ATOM 1171 C C . VAL A 1 150 ? 30.032 12.536 -25.350 1.00 93.94 150 VAL A C 1
ATOM 1173 O O . VAL A 1 150 ? 29.011 12.238 -24.734 1.00 93.94 150 VAL A O 1
ATOM 1176 N N . ALA A 1 151 ? 30.240 13.767 -25.830 1.00 94.75 151 ALA A N 1
ATOM 1177 C CA . ALA A 1 151 ? 29.266 14.846 -25.699 1.00 94.75 151 ALA A CA 1
ATOM 1178 C C . ALA A 1 151 ? 27.938 14.493 -26.383 1.00 94.75 151 ALA A C 1
ATOM 1180 O O . ALA A 1 151 ? 26.881 14.703 -25.798 1.00 94.75 151 ALA A O 1
ATOM 1181 N N . GLY A 1 152 ? 27.977 13.889 -27.575 1.00 95.88 152 GLY A N 1
ATOM 1182 C CA . GLY A 1 152 ? 26.780 13.407 -28.265 1.00 95.88 152 GLY A CA 1
ATOM 1183 C C . GLY A 1 152 ? 26.003 12.360 -27.459 1.00 95.88 152 GLY A C 1
ATOM 1184 O O . GLY A 1 152 ? 24.787 12.478 -27.318 1.00 95.88 152 GLY A O 1
ATOM 1185 N N . ALA A 1 153 ? 26.689 11.371 -26.874 1.00 95.19 153 ALA A N 1
ATOM 1186 C CA . ALA A 1 153 ? 26.060 10.352 -26.028 1.00 95.19 153 ALA A CA 1
ATOM 1187 C C . ALA A 1 153 ? 25.446 10.962 -24.755 1.00 95.19 153 ALA A C 1
ATOM 1189 O O . ALA A 1 153 ? 24.345 10.580 -24.348 1.00 95.19 153 ALA A O 1
ATOM 1190 N N . LEU A 1 154 ? 26.130 11.942 -24.156 1.00 95.88 154 LEU A N 1
ATOM 1191 C CA . LEU A 1 154 ? 25.632 12.686 -23.003 1.00 95.88 154 LEU A CA 1
ATOM 1192 C C . LEU A 1 154 ? 24.381 13.495 -23.355 1.00 95.88 154 LEU A C 1
ATOM 1194 O O . LEU A 1 154 ? 23.375 13.373 -22.665 1.00 95.88 154 LEU A O 1
ATOM 1198 N N . VAL A 1 155 ? 24.415 14.267 -24.444 1.00 97.06 155 VAL A N 1
ATOM 1199 C CA . VAL A 1 155 ? 23.267 15.053 -24.915 1.00 97.06 155 VAL A CA 1
ATOM 1200 C C . VAL A 1 155 ? 22.079 14.143 -25.209 1.00 97.06 155 VAL A C 1
ATOM 1202 O O . VAL A 1 155 ? 20.982 14.430 -24.747 1.00 97.06 155 VAL A O 1
ATOM 1205 N N . LEU A 1 156 ? 22.285 13.013 -25.892 1.00 95.75 156 LEU A N 1
ATOM 1206 C CA . LEU A 1 156 ? 21.224 12.032 -26.135 1.00 95.75 156 LEU A CA 1
ATOM 1207 C C . LEU A 1 156 ? 20.627 11.500 -24.824 1.00 95.75 156 LEU A C 1
ATOM 1209 O O . LEU A 1 156 ? 19.409 11.449 -24.679 1.00 95.75 156 LEU A O 1
ATOM 1213 N N . THR A 1 157 ? 21.478 11.140 -23.859 1.00 95.88 157 THR A N 1
ATOM 1214 C CA . THR A 1 157 ? 21.034 10.652 -22.543 1.00 95.88 157 THR A CA 1
ATOM 1215 C C . THR A 1 157 ? 20.197 11.710 -21.821 1.00 95.88 157 THR A C 1
ATOM 1217 O O . THR A 1 157 ? 19.120 11.405 -21.314 1.00 95.88 157 THR A O 1
ATOM 1220 N N . LEU A 1 158 ? 20.663 12.963 -21.814 1.00 96.25 158 LEU A N 1
ATOM 1221 C CA . LEU A 1 158 ? 19.956 14.085 -21.199 1.00 96.25 158 LEU A CA 1
ATOM 1222 C C . LEU A 1 158 ? 18.627 14.367 -21.896 1.00 96.25 158 LEU A C 1
ATOM 1224 O O . LEU A 1 158 ? 17.629 14.564 -21.215 1.00 96.25 158 LEU A O 1
ATOM 1228 N N . LEU A 1 159 ? 18.587 14.345 -23.229 1.00 95.75 159 LEU A N 1
ATOM 1229 C CA . LEU A 1 159 ? 17.358 14.557 -23.992 1.00 95.75 159 LEU A CA 1
ATOM 1230 C C . LEU A 1 159 ? 16.314 13.488 -23.669 1.00 95.75 159 LEU A C 1
ATOM 1232 O O . LEU A 1 159 ? 15.183 13.837 -23.343 1.00 95.75 159 LEU A O 1
ATOM 1236 N N . VAL A 1 160 ? 16.698 12.207 -23.685 1.00 96.00 160 VAL A N 1
ATOM 1237 C CA . VAL A 1 160 ? 15.778 11.091 -23.413 1.00 96.00 160 VAL A CA 1
ATOM 1238 C C . VAL A 1 160 ? 15.282 11.096 -21.967 1.00 96.00 160 VAL A C 1
ATOM 1240 O O . VAL A 1 160 ? 14.111 10.809 -21.732 1.00 96.00 160 VAL A O 1
ATOM 1243 N N . LEU A 1 161 ? 16.131 11.437 -20.994 1.00 95.69 161 LEU A N 1
ATOM 1244 C CA . LEU A 1 161 ? 15.739 11.473 -19.580 1.00 95.69 161 LEU A CA 1
ATOM 1245 C C . LEU A 1 161 ? 15.111 12.804 -19.147 1.00 95.69 161 LEU A C 1
ATOM 1247 O O . LEU A 1 161 ? 14.494 12.858 -18.084 1.00 95.69 161 LEU A O 1
ATOM 1251 N N . SER A 1 162 ? 15.230 13.871 -19.942 1.00 95.88 162 SER A N 1
ATOM 1252 C CA . SER A 1 162 ? 14.692 15.189 -19.586 1.00 95.88 162 SER A CA 1
ATOM 1253 C C . SER A 1 162 ? 13.206 15.171 -19.205 1.00 95.88 162 SER A C 1
ATOM 1255 O O . SER A 1 162 ? 12.890 15.777 -18.180 1.00 95.88 162 SER A O 1
ATOM 1257 N N . PRO A 1 163 ? 12.299 14.436 -19.887 1.00 95.06 163 PRO A N 1
ATOM 1258 C CA . PRO A 1 163 ? 10.887 14.418 -19.512 1.00 95.06 163 PRO A CA 1
ATOM 1259 C C . PRO A 1 163 ? 10.662 13.789 -18.134 1.00 95.06 163 PRO A C 1
ATOM 1261 O O . PRO A 1 163 ? 9.842 14.287 -17.369 1.00 95.06 163 PRO A O 1
ATOM 1264 N N . VAL A 1 164 ? 11.446 12.762 -17.781 1.00 93.75 164 VAL A N 1
ATOM 1265 C CA . VAL A 1 164 ? 11.390 12.094 -16.470 1.00 93.75 164 VAL A CA 1
ATOM 1266 C C . VAL A 1 164 ? 11.756 13.073 -15.353 1.00 93.75 164 VAL A C 1
ATOM 1268 O O . VAL A 1 164 ? 11.061 13.160 -14.345 1.00 93.75 164 VAL A O 1
ATOM 1271 N N . TYR A 1 165 ? 12.831 13.846 -15.529 1.00 93.75 165 TYR A N 1
ATOM 1272 C CA . TYR A 1 165 ? 13.261 14.819 -14.521 1.00 93.75 165 TYR A CA 1
ATOM 1273 C C . TYR A 1 165 ? 12.353 16.049 -14.449 1.00 93.75 165 TYR A C 1
ATOM 1275 O O . TYR A 1 165 ? 12.122 16.564 -13.354 1.00 93.75 165 TYR A O 1
ATOM 1283 N N . ILE A 1 166 ? 11.843 16.524 -15.589 1.00 94.06 166 ILE A N 1
ATOM 1284 C CA . ILE A 1 166 ? 10.914 17.660 -15.643 1.00 94.06 166 ILE A CA 1
ATOM 1285 C C . ILE A 1 166 ? 9.612 17.298 -14.933 1.00 94.06 166 ILE A C 1
ATOM 1287 O O . ILE A 1 166 ? 9.194 18.042 -14.047 1.00 94.06 166 ILE A O 1
ATOM 1291 N N . GLU A 1 167 ? 9.024 16.144 -15.258 1.00 92.75 167 GLU A N 1
ATOM 1292 C CA . GLU A 1 167 ? 7.824 15.663 -14.577 1.00 92.75 167 GLU A CA 1
ATOM 1293 C C . GLU A 1 167 ? 8.092 15.463 -13.086 1.00 92.75 167 GLU A C 1
ATOM 1295 O O . GLU A 1 167 ? 7.317 15.927 -12.251 1.00 92.75 167 GLU A O 1
ATOM 1300 N N . ARG A 1 168 ? 9.214 14.830 -12.716 1.00 93.00 168 ARG A N 1
ATOM 1301 C CA . ARG A 1 168 ? 9.480 14.567 -11.300 1.00 93.00 168 ARG A CA 1
ATOM 1302 C C . ARG A 1 168 ? 9.625 15.866 -10.517 1.00 93.00 168 ARG A C 1
ATOM 1304 O O . ARG A 1 168 ? 9.199 15.939 -9.366 1.00 93.00 168 ARG A O 1
ATOM 1311 N N . ARG A 1 169 ? 10.210 16.897 -11.131 1.00 92.94 169 ARG A N 1
ATOM 1312 C CA . ARG A 1 169 ? 10.315 18.232 -10.542 1.00 92.94 169 ARG A CA 1
ATOM 1313 C C . ARG A 1 169 ? 8.948 18.896 -10.391 1.00 92.94 169 ARG A C 1
ATOM 1315 O O . ARG A 1 169 ? 8.711 19.455 -9.325 1.00 92.94 169 ARG A O 1
ATOM 1322 N N . SER A 1 170 ? 8.078 18.850 -11.405 1.00 89.94 170 SER A N 1
ATOM 1323 C CA . SER A 1 170 ? 6.732 19.433 -11.302 1.00 89.94 170 SER A CA 1
ATOM 1324 C C . SER A 1 170 ? 5.905 18.717 -10.239 1.00 89.94 170 SER A C 1
ATOM 1326 O O . SER A 1 170 ? 5.385 19.368 -9.344 1.00 89.94 170 SER A O 1
ATOM 1328 N N . TYR A 1 171 ? 5.916 17.382 -10.236 1.00 88.94 171 TYR A N 1
ATOM 1329 C CA . TYR A 1 171 ? 5.234 16.578 -9.223 1.00 88.94 171 TYR A CA 1
ATOM 1330 C C . TYR A 1 171 ? 5.689 16.926 -7.799 1.00 88.94 171 TYR A C 1
ATOM 1332 O O . TYR A 1 171 ? 4.871 17.099 -6.900 1.00 88.94 171 TYR A O 1
ATOM 1340 N N . LEU A 1 172 ? 7.003 17.044 -7.572 1.00 91.56 172 LEU A N 1
ATOM 1341 C CA . LEU A 1 172 ? 7.534 17.402 -6.255 1.00 91.56 172 LEU A CA 1
ATOM 1342 C C . LEU A 1 172 ? 7.219 18.850 -5.860 1.00 91.56 172 LEU A C 1
ATOM 1344 O O . LEU A 1 172 ? 7.044 19.108 -4.672 1.00 91.56 172 LEU A O 1
ATOM 1348 N N . ALA A 1 173 ? 7.152 19.777 -6.819 1.00 91.50 173 ALA A N 1
ATOM 1349 C CA . ALA A 1 173 ? 6.747 21.156 -6.559 1.00 91.50 173 ALA A CA 1
ATOM 1350 C C . ALA A 1 173 ? 5.270 21.230 -6.144 1.00 91.50 173 ALA A C 1
ATOM 1352 O O . ALA A 1 173 ? 4.962 21.856 -5.132 1.00 91.50 173 ALA A O 1
ATOM 1353 N N . ASP A 1 174 ? 4.390 20.514 -6.845 1.00 87.38 174 ASP A N 1
ATOM 1354 C CA . ASP A 1 174 ? 2.964 20.443 -6.513 1.00 87.38 174 ASP A CA 1
ATOM 1355 C C . ASP A 1 174 ? 2.757 19.811 -5.127 1.00 87.38 174 ASP A C 1
ATOM 1357 O O . ASP A 1 174 ? 2.047 20.348 -4.276 1.00 87.38 174 ASP A O 1
ATOM 1361 N N . LYS A 1 175 ? 3.466 18.712 -4.836 1.00 88.56 175 LYS A N 1
ATOM 1362 C CA . LYS A 1 175 ? 3.421 18.055 -3.520 1.00 88.56 175 LYS A CA 1
ATOM 1363 C C . LYS A 1 175 ? 4.053 18.872 -2.392 1.00 88.56 175 LYS A C 1
ATOM 1365 O O . LYS A 1 175 ? 3.759 18.608 -1.227 1.00 88.56 175 LYS A O 1
ATOM 1370 N N . ALA A 1 176 ? 4.909 19.851 -2.690 1.00 90.25 176 ALA A N 1
ATOM 1371 C CA . ALA A 1 176 ? 5.476 20.723 -1.665 1.00 90.25 176 ALA A CA 1
ATOM 1372 C C . ALA A 1 176 ? 4.414 21.651 -1.058 1.00 90.25 176 ALA A C 1
ATOM 1374 O O . ALA A 1 176 ? 4.454 21.888 0.148 1.00 90.25 176 ALA A O 1
ATOM 1375 N N . VAL A 1 177 ? 3.450 22.113 -1.864 1.00 86.88 177 VAL A N 1
ATOM 1376 C CA . VAL A 1 177 ? 2.326 22.937 -1.393 1.00 86.88 177 VAL A CA 1
ATOM 1377 C C . VAL A 1 177 ? 1.435 22.128 -0.453 1.00 86.88 177 VAL A C 1
ATOM 1379 O O . VAL A 1 177 ? 1.249 22.522 0.694 1.00 86.88 177 VAL A O 1
ATOM 1382 N N . GLU A 1 178 ? 0.996 20.940 -0.882 1.00 86.06 178 GLU A N 1
ATOM 1383 C CA . GLU A 1 178 ? 0.188 20.025 -0.058 1.00 86.06 178 GLU A CA 1
ATOM 1384 C C . GLU A 1 178 ? 0.906 19.659 1.253 1.00 86.06 178 GLU A C 1
ATOM 1386 O O . GLU A 1 178 ? 0.314 19.640 2.333 1.00 86.06 178 GLU A O 1
ATOM 1391 N N . LYS A 1 179 ? 2.221 19.413 1.189 1.00 90.06 179 LYS A N 1
ATOM 1392 C CA . LYS A 1 179 ? 3.035 19.165 2.384 1.00 90.06 179 LYS A CA 1
ATOM 1393 C C . LYS A 1 179 ? 3.027 20.365 3.332 1.00 90.06 179 LYS A C 1
ATOM 1395 O O . LYS A 1 179 ? 2.931 20.165 4.540 1.00 90.06 179 LYS A O 1
ATOM 1400 N N . GLN A 1 180 ? 3.154 21.583 2.812 1.00 91.62 180 GLN A N 1
ATOM 1401 C CA . GLN A 1 180 ? 3.169 22.794 3.627 1.00 91.62 180 GLN A CA 1
ATOM 1402 C C . GLN A 1 180 ? 1.809 23.036 4.296 1.00 91.62 180 GLN A C 1
ATOM 1404 O O . GLN A 1 180 ? 1.766 23.338 5.486 1.00 91.62 180 GLN A O 1
ATOM 1409 N N . GLU A 1 181 ? 0.708 22.856 3.566 1.00 89.62 181 GLU A N 1
ATOM 1410 C CA . GLU A 1 181 ? -0.655 22.940 4.108 1.00 89.62 181 GLU A CA 1
ATOM 1411 C C . GLU A 1 181 ? -0.874 21.921 5.232 1.00 89.62 181 GLU A C 1
ATOM 1413 O O . GLU A 1 181 ? -1.332 22.281 6.318 1.00 89.62 181 GLU A O 1
ATOM 1418 N N . ASN A 1 182 ? -0.442 20.673 5.026 1.00 90.31 182 ASN A N 1
ATOM 1419 C CA . ASN A 1 182 ? -0.506 19.631 6.049 1.00 90.31 182 ASN A CA 1
ATOM 1420 C C . ASN A 1 182 ? 0.330 19.967 7.290 1.00 90.31 182 ASN A C 1
ATOM 1422 O O . ASN A 1 182 ? -0.121 19.743 8.411 1.00 90.31 182 ASN A O 1
ATOM 1426 N N . GLN A 1 183 ? 1.527 20.532 7.111 1.00 91.56 183 GLN A N 1
ATOM 1427 C CA . GLN A 1 183 ? 2.371 20.963 8.227 1.00 91.56 183 GLN A CA 1
ATOM 1428 C C . GLN A 1 183 ? 1.737 22.107 9.018 1.00 91.56 183 GLN A C 1
ATOM 1430 O O . GLN A 1 183 ? 1.783 22.082 10.244 1.00 91.56 183 GLN A O 1
ATOM 1435 N N . MET A 1 184 ? 1.129 23.084 8.342 1.00 93.62 184 MET A N 1
ATOM 1436 C CA . MET A 1 184 ? 0.429 24.182 9.011 1.00 93.62 184 MET A CA 1
ATOM 1437 C C . MET A 1 184 ? -0.778 23.674 9.809 1.00 93.62 184 MET A C 1
ATOM 1439 O O . MET A 1 184 ? -0.949 24.073 10.958 1.00 93.62 184 MET A O 1
ATOM 1443 N N . ALA A 1 185 ? -1.570 22.754 9.246 1.00 92.94 185 ALA A N 1
ATOM 1444 C CA . ALA A 1 185 ? -2.695 22.138 9.949 1.00 92.94 185 ALA A CA 1
ATOM 1445 C C . ALA A 1 185 ? -2.242 21.342 11.187 1.00 92.94 185 ALA A C 1
ATOM 1447 O O . ALA A 1 185 ? -2.816 21.493 12.261 1.00 92.94 185 ALA A O 1
ATOM 1448 N N . GLN A 1 186 ? -1.174 20.548 11.064 1.00 91.62 186 GLN A N 1
ATOM 1449 C CA . GLN A 1 186 ? -0.615 19.802 12.197 1.00 91.62 186 GLN A CA 1
ATOM 1450 C C . GLN A 1 186 ? -0.034 20.721 13.272 1.00 91.62 186 GLN A C 1
ATOM 1452 O O . GLN A 1 186 ? -0.281 20.497 14.449 1.00 91.62 186 GLN A O 1
ATOM 1457 N N . GLN A 1 187 ? 0.676 21.788 12.893 1.00 94.06 187 GLN A N 1
ATOM 1458 C CA . GLN A 1 187 ? 1.193 22.771 13.850 1.00 94.06 187 GLN A CA 1
ATOM 1459 C C . GLN A 1 187 ? 0.074 23.500 14.602 1.00 94.06 187 GLN A C 1
ATOM 1461 O O . GLN A 1 187 ? 0.226 23.773 15.790 1.00 94.06 187 GLN A O 1
ATOM 1466 N N . ALA A 1 188 ? -1.039 23.805 13.929 1.00 94.38 188 ALA A N 1
ATOM 1467 C CA . ALA A 1 188 ? -2.184 24.469 14.545 1.00 94.38 188 ALA A CA 1
ATOM 1468 C C . ALA A 1 188 ? -2.875 23.601 15.612 1.00 94.38 188 ALA A C 1
ATOM 1470 O O . ALA A 1 188 ? -3.359 24.141 16.601 1.00 94.38 188 ALA A O 1
ATOM 1471 N N . GLU A 1 189 ? -2.888 22.277 15.432 1.00 95.00 189 GLU A N 1
ATOM 1472 C CA . GLU A 1 189 ? -3.505 21.313 16.360 1.00 95.00 189 GLU A CA 1
ATOM 1473 C C . GLU A 1 189 ? -2.477 20.583 17.249 1.00 95.00 189 GLU A C 1
ATOM 1475 O O . GLU A 1 189 ? -2.831 19.678 18.001 1.00 95.00 189 GLU A O 1
ATOM 1480 N N . GLN A 1 190 ? -1.196 20.970 17.195 1.00 95.00 190 GLN A N 1
ATOM 1481 C CA . GLN A 1 190 ? -0.113 20.263 17.886 1.00 95.00 190 GLN A CA 1
ATOM 1482 C C . GLN A 1 190 ? -0.330 20.219 19.402 1.00 95.00 190 GLN A C 1
ATOM 1484 O O . GLN A 1 190 ? -0.188 19.164 20.009 1.00 95.00 190 GLN A O 1
ATOM 1489 N N . ALA A 1 191 ? -0.711 21.352 20.002 1.00 97.44 191 ALA A N 1
ATOM 1490 C CA . ALA A 1 191 ? -0.942 21.439 21.442 1.00 97.44 191 ALA A CA 1
ATOM 1491 C C . ALA A 1 191 ? -2.096 20.532 21.897 1.00 97.44 191 ALA A C 1
ATOM 1493 O O . ALA A 1 191 ? -1.978 19.862 22.920 1.00 97.44 191 ALA A O 1
ATOM 1494 N N . ASP A 1 192 ? -3.173 20.471 21.108 1.00 97.50 192 ASP A N 1
ATOM 1495 C CA . ASP A 1 192 ? -4.313 19.602 21.390 1.00 97.50 192 ASP A CA 1
ATOM 1496 C C . ASP A 1 192 ? -3.891 18.128 21.315 1.00 97.50 192 ASP A C 1
ATOM 1498 O O . ASP A 1 192 ? -4.199 17.341 22.206 1.00 97.50 192 ASP A O 1
ATOM 1502 N N . ILE A 1 193 ? -3.133 17.741 20.285 1.00 97.31 193 ILE A N 1
ATOM 1503 C CA . ILE A 1 193 ? -2.666 16.359 20.121 1.00 97.31 193 ILE A CA 1
ATOM 1504 C C . ILE A 1 193 ? -1.681 15.949 21.214 1.00 97.31 193 ILE A C 1
ATOM 1506 O O . ILE A 1 193 ? -1.805 14.845 21.750 1.00 97.31 193 ILE A O 1
ATOM 1510 N N . ASP A 1 194 ? -0.752 16.827 21.585 1.00 97.94 194 ASP A N 1
ATOM 1511 C CA . ASP A 1 194 ? 0.175 16.585 22.690 1.00 97.94 194 ASP A CA 1
ATOM 1512 C C . ASP A 1 194 ? -0.592 16.394 24.005 1.00 97.94 194 ASP A C 1
ATOM 1514 O O . ASP A 1 194 ? -0.345 15.432 24.733 1.00 97.94 194 ASP A O 1
ATOM 1518 N N . GLU A 1 195 ? -1.613 17.217 24.266 1.00 98.38 195 GLU A N 1
ATOM 1519 C CA . GLU A 1 195 ? -2.463 17.064 25.447 1.00 98.38 195 GLU A CA 1
ATOM 1520 C C . GLU A 1 195 ? -3.258 15.746 25.435 1.00 98.38 195 GLU A C 1
ATOM 1522 O O . GLU A 1 195 ? -3.420 15.117 26.487 1.00 98.38 195 GLU A O 1
ATOM 1527 N N . ILE A 1 196 ? -3.742 15.290 24.273 1.00 98.25 196 ILE A N 1
ATOM 1528 C CA . ILE A 1 196 ? -4.403 13.981 24.130 1.00 98.25 196 ILE A CA 1
ATOM 1529 C C . ILE A 1 196 ? -3.421 12.859 24.462 1.00 98.25 196 ILE A C 1
ATOM 1531 O O . ILE A 1 196 ? -3.755 11.969 25.246 1.00 98.25 196 ILE A O 1
ATOM 1535 N N . ILE A 1 197 ? -2.217 12.899 23.889 1.00 98.12 197 ILE A N 1
ATOM 1536 C CA . ILE A 1 197 ? -1.181 11.884 24.102 1.00 98.12 197 ILE A CA 1
ATOM 1537 C C . ILE A 1 197 ? -0.784 11.829 25.578 1.00 98.12 197 ILE A C 1
ATOM 1539 O O . ILE A 1 197 ? -0.756 10.741 26.154 1.00 98.12 197 ILE A O 1
ATOM 1543 N N . ASP A 1 198 ? -0.527 12.978 26.199 1.00 98.19 198 ASP A N 1
ATOM 1544 C CA . ASP A 1 198 ? -0.156 13.069 27.611 1.00 98.19 198 ASP A CA 1
ATOM 1545 C C . ASP A 1 198 ? -1.291 12.595 28.520 1.00 98.19 198 ASP A C 1
ATOM 1547 O O . ASP A 1 198 ? -1.060 11.836 29.465 1.00 98.19 198 ASP A O 1
ATOM 1551 N N . THR A 1 199 ? -2.535 12.967 28.197 1.00 98.25 199 THR A N 1
ATOM 1552 C CA . THR A 1 199 ? -3.720 12.485 28.914 1.00 98.25 199 THR A CA 1
ATOM 1553 C C . THR A 1 199 ? -3.795 10.960 28.842 1.00 98.25 199 THR A C 1
ATOM 1555 O O . THR A 1 199 ? -3.913 10.313 29.877 1.00 98.25 199 THR A O 1
ATOM 1558 N N . LEU A 1 200 ? -3.678 10.365 27.652 1.00 98.12 200 LEU A N 1
ATOM 1559 C CA . LEU A 1 200 ? -3.768 8.914 27.466 1.00 98.12 200 LEU A CA 1
ATOM 1560 C C . LEU A 1 200 ? -2.598 8.158 28.113 1.00 98.12 200 LEU A C 1
ATOM 1562 O O . LEU A 1 200 ? -2.818 7.105 28.705 1.00 98.12 200 LEU A O 1
ATOM 1566 N N . LYS A 1 201 ? -1.372 8.697 28.061 1.00 97.19 201 LYS A N 1
ATOM 1567 C CA . LYS A 1 201 ? -0.192 8.114 28.729 1.00 97.19 201 LYS A CA 1
ATOM 1568 C C . LYS A 1 201 ? -0.263 8.206 30.255 1.00 97.19 201 LYS A C 1
ATOM 1570 O O . LYS A 1 201 ? 0.325 7.369 30.935 1.00 97.19 201 LYS A O 1
ATOM 1575 N N . GLY A 1 202 ? -0.953 9.214 30.789 1.00 97.06 202 GLY A N 1
ATOM 1576 C CA . GLY A 1 202 ? -1.177 9.383 32.226 1.00 97.06 202 GLY A CA 1
ATOM 1577 C C . GLY A 1 202 ? -2.272 8.480 32.804 1.00 97.06 202 GLY A C 1
ATOM 1578 O O . GLY A 1 202 ? -2.376 8.345 34.024 1.00 97.06 202 GLY A O 1
ATOM 1579 N N . LEU A 1 203 ? -3.094 7.864 31.953 1.00 96.50 203 LEU A N 1
ATOM 1580 C CA . LEU A 1 203 ? -4.132 6.925 32.365 1.00 96.50 203 LEU A CA 1
ATOM 1581 C C . LEU A 1 203 ? -3.574 5.499 32.497 1.00 96.50 203 LEU A C 1
ATOM 1583 O O . LEU A 1 203 ? -2.509 5.185 31.963 1.00 96.50 203 LEU A O 1
ATOM 1587 N N . PRO A 1 204 ? -4.289 4.597 33.194 1.00 94.62 204 PRO A N 1
ATOM 1588 C CA . PRO A 1 204 ? -3.945 3.182 33.180 1.00 94.62 204 PRO A CA 1
ATOM 1589 C C . PRO A 1 204 ? -3.826 2.638 31.742 1.00 94.62 204 PRO A C 1
ATOM 1591 O O . PRO A 1 204 ? -4.604 3.048 30.884 1.00 94.62 204 PRO A O 1
ATOM 1594 N N . PRO A 1 205 ? -2.925 1.679 31.465 1.00 91.88 205 PRO A N 1
ATOM 1595 C CA . PRO A 1 205 ? -2.762 1.137 30.120 1.00 91.88 205 PRO A CA 1
ATOM 1596 C C . PRO A 1 205 ? -4.080 0.634 29.514 1.00 91.88 205 PRO A C 1
ATOM 1598 O O . PRO A 1 205 ? -4.920 0.034 30.200 1.00 91.88 205 PRO A O 1
ATOM 1601 N N . GLY A 1 206 ? -4.250 0.871 28.216 1.00 92.25 206 GLY A N 1
ATOM 1602 C CA . GLY A 1 206 ? -5.412 0.430 27.456 1.00 92.25 206 GLY A CA 1
ATOM 1603 C C . GLY A 1 206 ? -5.296 0.804 25.984 1.00 92.25 206 GLY A C 1
ATOM 1604 O O . GLY A 1 206 ? -4.654 1.799 25.644 1.00 92.25 206 GLY A O 1
ATOM 1605 N N . LYS A 1 207 ? -5.917 -0.002 25.119 1.00 95.44 207 LYS A N 1
ATOM 1606 C CA . LYS A 1 207 ? -5.903 0.232 23.677 1.00 95.44 207 LYS A CA 1
ATOM 1607 C C . LYS A 1 207 ? -6.784 1.430 23.326 1.00 95.44 207 LYS A C 1
ATOM 1609 O O . LYS A 1 207 ? -7.849 1.626 23.921 1.00 95.44 207 LYS A O 1
ATOM 1614 N N . VAL A 1 208 ? -6.327 2.230 22.371 1.00 96.94 208 VAL A N 1
ATOM 1615 C CA . VAL A 1 208 ? -6.963 3.471 21.928 1.00 96.94 208 VAL A CA 1
ATOM 1616 C C . VAL A 1 208 ? -7.632 3.248 20.575 1.00 96.94 208 VAL A C 1
ATOM 1618 O O . VAL A 1 208 ? -7.057 2.637 19.680 1.00 96.94 208 VAL A O 1
ATOM 1621 N N . PHE A 1 209 ? -8.834 3.782 20.398 1.00 95.62 209 PHE A N 1
ATOM 1622 C CA . PHE A 1 209 ? -9.562 3.769 19.138 1.00 95.62 209 PHE A CA 1
ATOM 1623 C C . PHE A 1 209 ? -9.850 5.194 18.677 1.00 95.62 209 PHE A C 1
ATOM 1625 O O . PHE A 1 209 ? -10.422 5.988 19.418 1.00 95.62 209 PHE A O 1
ATOM 1632 N N . ALA A 1 210 ? -9.468 5.516 17.444 1.00 95.00 210 ALA A N 1
ATOM 1633 C CA . ALA A 1 210 ? -9.724 6.819 16.825 1.00 95.00 210 ALA A CA 1
ATOM 1634 C C . ALA A 1 210 ? -10.382 6.669 15.445 1.00 95.00 210 ALA A C 1
ATOM 1636 O O . ALA A 1 210 ? -10.117 7.445 14.526 1.00 95.00 210 ALA A O 1
ATOM 1637 N N . GLY A 1 211 ? -11.232 5.645 15.319 1.00 91.00 211 GLY A N 1
ATOM 1638 C CA . GLY A 1 211 ? -11.910 5.283 14.082 1.00 91.00 211 GLY A CA 1
ATOM 1639 C C . GLY A 1 211 ? -11.064 4.359 13.215 1.00 91.00 211 GLY A C 1
ATOM 1640 O O . GLY A 1 211 ? -9.843 4.494 13.139 1.00 91.00 211 GLY A O 1
ATOM 1641 N N . LEU A 1 212 ? -11.717 3.419 12.531 1.00 86.69 212 LEU A N 1
ATOM 1642 C CA . LEU A 1 212 ? -11.042 2.617 11.518 1.00 86.69 212 LEU A CA 1
ATOM 1643 C C . LEU A 1 212 ? -10.775 3.468 10.273 1.00 86.69 212 LEU A C 1
ATOM 1645 O O . LEU A 1 212 ? -11.668 4.151 9.766 1.00 86.69 212 LEU A O 1
ATOM 1649 N N . THR A 1 213 ? -9.548 3.398 9.765 1.00 74.94 213 THR A N 1
ATOM 1650 C CA . THR A 1 213 ? -9.198 3.853 8.418 1.00 74.94 213 THR A CA 1
ATOM 1651 C C . THR A 1 213 ? -9.322 2.648 7.486 1.00 74.94 213 THR A C 1
ATOM 1653 O O . THR A 1 213 ? -8.506 1.730 7.584 1.00 74.94 213 THR A O 1
ATOM 1656 N N . PRO A 1 214 ? -10.360 2.575 6.645 1.00 64.50 214 PRO A N 1
ATOM 1657 C CA . PRO A 1 214 ? -10.627 1.374 5.875 1.00 64.50 214 PRO A CA 1
ATOM 1658 C C . PRO A 1 214 ? -9.601 1.185 4.749 1.00 64.50 214 PRO A C 1
ATOM 1660 O O . PRO A 1 214 ? -9.143 2.163 4.161 1.00 64.50 214 PRO A O 1
ATOM 1663 N N . GLU A 1 215 ? -9.316 -0.075 4.401 1.00 55.56 215 GLU A N 1
ATOM 1664 C CA . GLU A 1 215 ? -8.871 -0.439 3.043 1.00 55.56 215 GLU A CA 1
ATOM 1665 C C . GLU A 1 215 ? -10.077 -0.491 2.072 1.00 55.56 215 GLU A C 1
ATOM 1667 O O . GLU A 1 215 ? -9.915 -0.236 0.881 1.00 55.56 215 GLU A O 1
ATOM 1672 N N . ALA A 1 216 ? -11.302 -0.720 2.585 1.00 45.78 216 ALA A N 1
ATOM 1673 C CA . ALA A 1 216 ? -12.577 -0.646 1.858 1.00 45.78 216 ALA A CA 1
ATOM 1674 C C . ALA A 1 216 ? -13.752 -0.165 2.752 1.00 45.78 216 ALA A C 1
ATOM 1676 O O . ALA A 1 216 ? -13.847 -0.542 3.921 1.00 45.78 216 ALA A O 1
ATOM 1677 N N . GLY A 1 217 ? -14.670 0.642 2.198 1.00 58.44 217 GLY A N 1
ATOM 1678 C CA . GLY A 1 217 ? -15.884 1.144 2.873 1.00 58.44 217 GLY A CA 1
ATOM 1679 C C . GLY A 1 217 ? -15.792 2.584 3.402 1.00 58.44 217 GLY A C 1
ATOM 1680 O O . GLY A 1 217 ? -14.713 3.161 3.485 1.00 58.44 217 GLY A O 1
ATOM 1681 N N . ASP A 1 218 ? -16.937 3.185 3.752 1.00 66.81 218 ASP A N 1
ATOM 1682 C CA . ASP A 1 218 ? -17.001 4.548 4.299 1.00 66.81 218 ASP A CA 1
ATOM 1683 C C . ASP A 1 218 ? -17.000 4.531 5.837 1.00 66.81 218 ASP A C 1
ATOM 1685 O O . ASP A 1 218 ? -18.038 4.347 6.473 1.00 66.81 218 ASP A O 1
ATOM 1689 N N . ARG A 1 219 ? -15.823 4.699 6.451 1.00 81.38 219 ARG A N 1
ATOM 1690 C CA . ARG A 1 219 ? -15.664 4.812 7.913 1.00 81.38 219 ARG A CA 1
ATOM 1691 C C . ARG A 1 219 ? -15.238 6.231 8.277 1.00 81.38 219 ARG A C 1
ATOM 1693 O O . ARG A 1 219 ? -14.406 6.843 7.607 1.00 81.38 219 ARG A O 1
ATOM 1700 N N . TRP A 1 220 ? -15.775 6.760 9.375 1.00 89.38 220 TRP A N 1
ATOM 1701 C CA . TRP A 1 220 ? -15.510 8.142 9.790 1.00 89.38 220 TRP A CA 1
ATOM 1702 C C . TRP A 1 220 ? -14.045 8.390 10.177 1.00 89.38 220 TRP A C 1
ATOM 1704 O O . TRP A 1 220 ? -13.589 9.524 10.043 1.00 89.38 220 TRP A O 1
ATOM 1714 N N . GLY A 1 221 ? -13.298 7.352 10.579 1.00 89.19 221 GLY A N 1
ATOM 1715 C CA . GLY A 1 221 ? -11.870 7.447 10.906 1.00 89.19 221 GLY A CA 1
ATOM 1716 C C . GLY A 1 221 ? -11.018 7.973 9.747 1.00 89.19 221 GLY A C 1
ATOM 1717 O O . GLY A 1 221 ? -10.073 8.720 9.975 1.00 89.19 221 GLY A O 1
ATOM 1718 N N . LEU A 1 222 ? -11.406 7.690 8.495 1.00 85.56 222 LEU A N 1
ATOM 1719 C CA . LEU A 1 222 ? -10.748 8.245 7.305 1.00 85.56 222 LEU A CA 1
ATOM 1720 C C . LEU A 1 222 ? -10.904 9.768 7.203 1.00 85.56 222 LEU A C 1
ATOM 1722 O O . LEU A 1 222 ? -9.994 10.463 6.767 1.00 85.56 222 LEU A O 1
ATOM 1726 N N . ARG A 1 223 ? -12.064 10.293 7.610 1.00 89.62 223 ARG A N 1
ATOM 1727 C CA . ARG A 1 223 ? -12.356 11.736 7.605 1.00 89.62 223 ARG A CA 1
ATOM 1728 C C . ARG A 1 223 ? -11.852 12.436 8.862 1.00 89.62 223 ARG A C 1
ATOM 1730 O O . ARG A 1 223 ? -11.761 13.663 8.887 1.00 89.62 223 ARG A O 1
ATOM 1737 N N . TYR A 1 224 ? -11.540 11.678 9.909 1.00 93.56 224 TYR A N 1
ATOM 1738 C CA . TYR A 1 224 ? -10.998 12.208 11.146 1.00 93.56 224 TYR A CA 1
ATOM 1739 C C . TYR A 1 224 ? -9.477 12.331 11.064 1.00 93.56 224 TYR A C 1
ATOM 1741 O O . TYR A 1 224 ? -8.713 11.487 11.534 1.00 93.56 224 TYR A O 1
ATOM 1749 N N . GLN A 1 225 ? -9.049 13.417 10.429 1.00 93.44 225 GLN A N 1
ATOM 1750 C CA . GLN A 1 225 ? -7.654 13.694 10.107 1.00 93.44 225 GLN A CA 1
ATOM 1751 C C . GLN A 1 225 ? -7.251 15.119 10.484 1.00 93.44 225 GLN A C 1
ATOM 1753 O O . GLN A 1 225 ? -8.104 16.006 10.590 1.00 93.44 225 GLN A O 1
ATOM 1758 N N . ILE A 1 226 ? -5.950 15.323 10.682 1.00 93.81 226 ILE A N 1
ATOM 1759 C CA . ILE A 1 226 ? -5.306 16.630 10.863 1.00 93.81 226 ILE A CA 1
ATOM 1760 C C . ILE A 1 226 ? -4.411 16.865 9.651 1.00 93.81 226 ILE A C 1
ATOM 1762 O O . ILE A 1 226 ? -3.472 16.102 9.396 1.00 93.81 226 ILE A O 1
ATOM 1766 N N . GLY A 1 227 ? -4.752 17.883 8.858 1.00 89.94 227 GLY A N 1
ATOM 1767 C CA . GLY A 1 227 ? -4.283 17.968 7.475 1.00 89.94 227 GLY A CA 1
ATOM 1768 C C . GLY A 1 227 ? -4.743 16.728 6.699 1.00 89.94 227 GLY A C 1
ATOM 1769 O O . GLY A 1 227 ? -5.937 16.442 6.639 1.00 89.94 227 GLY A O 1
ATOM 1770 N N . GLY A 1 228 ? -3.789 15.969 6.163 1.00 88.75 228 GLY A N 1
ATOM 1771 C CA . GLY A 1 228 ? -4.001 14.709 5.446 1.00 88.75 228 GLY A CA 1
ATOM 1772 C C . GLY A 1 228 ? -3.605 13.456 6.230 1.00 88.75 228 GLY A C 1
ATOM 1773 O O . GLY A 1 228 ? -3.401 12.409 5.621 1.00 88.75 228 GLY A O 1
ATOM 1774 N N . THR A 1 229 ? -3.418 13.544 7.553 1.00 90.94 229 THR A N 1
ATOM 1775 C CA . THR A 1 229 ? -3.033 12.388 8.381 1.00 90.94 229 THR A CA 1
ATOM 1776 C C . THR A 1 229 ? -4.160 11.998 9.340 1.00 90.94 229 THR A C 1
ATOM 1778 O O . THR A 1 229 ? -4.540 12.820 10.180 1.00 90.94 229 THR A O 1
ATOM 1781 N N . PRO A 1 230 ? -4.691 10.761 9.263 1.00 92.69 230 PRO A N 1
ATOM 1782 C CA . PRO A 1 230 ? -5.683 10.259 10.210 1.00 92.69 230 PRO A CA 1
ATOM 1783 C C . PRO A 1 230 ? -5.194 10.332 11.658 1.00 92.69 230 PRO A C 1
ATOM 1785 O O . PRO A 1 230 ? -4.051 9.974 11.953 1.00 92.69 230 PRO A O 1
ATOM 1788 N N . VAL A 1 231 ? -6.070 10.732 12.583 1.00 94.31 231 VAL A N 1
ATOM 1789 C CA . VAL A 1 231 ? -5.714 10.881 14.006 1.00 94.31 231 VAL A CA 1
ATOM 1790 C C . VAL A 1 231 ? -5.219 9.560 14.600 1.00 94.31 231 VAL A C 1
ATOM 1792 O O . VAL A 1 231 ? -4.237 9.553 15.337 1.00 94.31 231 VAL A O 1
ATOM 1795 N N . ALA A 1 232 ? -5.808 8.426 14.207 1.00 92.94 232 ALA A N 1
ATOM 1796 C CA . ALA A 1 232 ? -5.339 7.097 14.608 1.00 92.94 232 ALA A CA 1
ATOM 1797 C C . ALA A 1 232 ? -3.845 6.864 14.292 1.00 92.94 232 ALA A C 1
ATOM 1799 O O . ALA A 1 232 ? -3.121 6.299 15.112 1.00 92.94 232 ALA A O 1
ATOM 1800 N N . GLN A 1 233 ? -3.359 7.343 13.140 1.00 91.50 233 GLN A N 1
ATOM 1801 C CA . GLN A 1 233 ? -1.953 7.206 12.747 1.00 91.50 233 GLN A CA 1
ATOM 1802 C C . GLN A 1 233 ? -1.036 8.121 13.564 1.00 91.50 233 GLN A C 1
ATOM 1804 O O . GLN A 1 233 ? 0.058 7.701 13.932 1.00 91.50 233 GLN A O 1
ATOM 1809 N N . LEU A 1 234 ? -1.484 9.340 13.890 1.00 93.00 234 LEU A N 1
ATOM 1810 C CA . LEU A 1 234 ? -0.735 10.263 14.752 1.00 93.00 234 LEU A CA 1
ATOM 1811 C C . LEU A 1 234 ? -0.552 9.683 16.160 1.00 93.00 234 LEU A C 1
ATOM 1813 O O . LEU A 1 234 ? 0.556 9.682 16.695 1.00 93.00 234 LEU A O 1
ATOM 1817 N N . LEU A 1 235 ? -1.620 9.119 16.730 1.00 95.06 235 LEU A N 1
ATOM 1818 C CA . LEU A 1 235 ? -1.583 8.476 18.045 1.00 95.06 235 LEU A CA 1
ATOM 1819 C C . LEU A 1 235 ? -0.680 7.232 18.044 1.00 95.06 235 LEU A C 1
ATOM 1821 O O . LEU A 1 235 ? 0.129 7.058 18.956 1.00 95.06 235 LEU A O 1
ATOM 1825 N N . GLY A 1 236 ? -0.758 6.404 16.996 1.00 93.12 236 GLY A N 1
ATOM 1826 C CA . GLY A 1 236 ? 0.117 5.239 16.835 1.00 93.12 236 GLY A CA 1
ATOM 1827 C C . GLY A 1 236 ? 1.592 5.631 16.692 1.00 93.12 236 GLY A C 1
ATOM 1828 O O . GLY A 1 236 ? 2.455 5.055 17.353 1.00 93.12 236 GLY A O 1
ATOM 1829 N N . ALA A 1 237 ? 1.892 6.671 15.906 1.00 92.81 237 ALA A N 1
ATOM 1830 C CA . ALA A 1 237 ? 3.246 7.207 15.758 1.00 92.81 237 ALA A CA 1
ATOM 1831 C C . ALA A 1 237 ? 3.817 7.763 17.077 1.00 92.81 237 ALA A C 1
ATOM 1833 O O . ALA A 1 237 ? 5.027 7.710 17.293 1.00 92.81 237 ALA A O 1
ATOM 1834 N N . ALA A 1 238 ? 2.959 8.240 17.985 1.00 94.81 238 ALA A N 1
ATOM 1835 C CA . ALA A 1 238 ? 3.335 8.689 19.327 1.00 94.81 238 ALA A CA 1
ATOM 1836 C C . ALA A 1 238 ? 3.588 7.543 20.336 1.00 94.81 238 ALA A C 1
ATOM 1838 O O . ALA A 1 238 ? 3.892 7.804 21.512 1.00 94.81 238 ALA A O 1
ATOM 1839 N N . GLY A 1 239 ? 3.472 6.287 19.889 1.00 94.19 239 GLY A N 1
ATOM 1840 C CA . GLY A 1 239 ? 3.713 5.080 20.679 1.00 94.19 239 GLY A CA 1
ATOM 1841 C C . GLY A 1 239 ? 2.514 4.610 21.502 1.00 94.19 239 GLY A C 1
ATOM 1842 O O . GLY A 1 239 ? 2.701 3.826 22.430 1.00 94.19 239 GLY A O 1
ATOM 1843 N N . LEU A 1 240 ? 1.303 5.096 21.210 1.00 95.44 240 LEU A N 1
ATOM 1844 C CA . LEU A 1 240 ? 0.084 4.556 21.809 1.00 95.44 240 LEU A CA 1
ATOM 1845 C C . LEU A 1 240 ? -0.299 3.243 21.120 1.00 95.44 240 LEU A C 1
ATOM 1847 O O . LEU A 1 240 ? -0.131 3.082 19.913 1.00 95.44 240 LEU A O 1
ATOM 1851 N N . ASP A 1 241 ? -0.852 2.314 21.892 1.00 93.81 241 ASP A N 1
ATOM 1852 C CA . ASP A 1 241 ? -1.417 1.080 21.357 1.00 93.81 241 ASP A CA 1
ATOM 1853 C C . ASP A 1 241 ? -2.782 1.376 20.726 1.00 93.81 241 ASP A C 1
ATOM 1855 O O . ASP A 1 241 ? -3.777 1.555 21.430 1.00 93.81 241 ASP A O 1
ATOM 1859 N N . VAL A 1 242 ? -2.812 1.499 19.398 1.00 93.06 242 VAL A N 1
ATOM 1860 C CA . VAL A 1 242 ? -3.997 1.904 18.634 1.00 93.06 242 VAL A CA 1
ATOM 1861 C C . VAL A 1 242 ? -4.633 0.701 17.945 1.00 93.06 242 VAL A C 1
ATOM 1863 O O . VAL A 1 242 ? -3.974 -0.036 17.216 1.00 93.06 242 VAL A O 1
ATOM 1866 N N . PHE A 1 243 ? -5.945 0.541 18.118 1.00 91.50 243 PHE A N 1
ATOM 1867 C CA . PHE A 1 243 ? -6.742 -0.403 17.343 1.00 91.50 243 PHE A CA 1
ATOM 1868 C C . PHE A 1 243 ? -6.910 0.107 15.905 1.00 91.50 243 PHE A C 1
ATOM 1870 O O . PHE A 1 243 ? -7.565 1.126 15.677 1.00 91.50 243 PHE A O 1
ATOM 1877 N N . SER A 1 244 ? -6.298 -0.587 14.943 1.00 84.31 244 SER A N 1
ATOM 1878 C CA . SER A 1 244 ? -6.311 -0.228 13.522 1.00 84.31 244 SER A CA 1
ATOM 1879 C C . SER A 1 244 ? -6.251 -1.467 12.625 1.00 84.31 244 SER A C 1
ATOM 1881 O O . SER A 1 244 ? -5.649 -2.479 12.978 1.00 84.31 244 SER A O 1
ATOM 1883 N N . THR A 1 245 ? -6.818 -1.347 11.427 1.00 76.38 245 THR A N 1
ATOM 1884 C CA . THR A 1 245 ? -6.736 -2.318 10.325 1.00 76.38 245 THR A CA 1
ATOM 1885 C C . THR A 1 245 ? -5.420 -2.238 9.545 1.00 76.38 245 THR A C 1
ATOM 1887 O O . THR A 1 245 ? -5.042 -3.193 8.883 1.00 76.38 245 THR A O 1
ATOM 1890 N N . THR A 1 246 ? -4.683 -1.124 9.614 1.00 66.06 246 THR A N 1
ATOM 1891 C CA . THR A 1 246 ? -3.549 -0.854 8.703 1.00 66.06 246 THR A CA 1
ATOM 1892 C C . THR A 1 246 ? -2.236 -1.550 9.072 1.00 66.06 246 THR A C 1
ATOM 1894 O O . THR A 1 246 ? -1.286 -1.508 8.293 1.00 66.06 246 THR A O 1
ATOM 1897 N N . LEU A 1 247 ? -2.128 -2.126 10.273 1.00 58.75 247 LEU A N 1
ATOM 1898 C CA . LEU A 1 247 ? -0.871 -2.677 10.806 1.00 58.75 247 LEU A CA 1
ATOM 1899 C C . LEU A 1 247 ? -0.850 -4.212 10.874 1.00 58.75 247 LEU A C 1
ATOM 1901 O O . LEU A 1 247 ? 0.205 -4.798 11.115 1.00 58.75 247 LEU A O 1
ATOM 1905 N N . HIS A 1 248 ? -1.988 -4.866 10.634 1.00 64.38 248 HIS A N 1
ATOM 1906 C CA . HIS A 1 248 ? -2.153 -6.309 10.788 1.00 64.38 248 HIS A CA 1
ATOM 1907 C C . HIS A 1 248 ? -2.972 -6.832 9.607 1.00 64.38 248 HIS A C 1
ATOM 1909 O O . HIS A 1 248 ? -4.187 -6.742 9.649 1.00 64.38 248 HIS A O 1
ATOM 1915 N N . THR A 1 249 ? -2.329 -7.306 8.537 1.00 67.31 249 THR A N 1
ATOM 1916 C CA . THR A 1 249 ? -3.019 -7.657 7.272 1.00 67.31 249 THR A CA 1
ATOM 1917 C C . THR A 1 249 ? -2.731 -9.068 6.761 1.00 67.31 249 THR A C 1
ATOM 1919 O O . THR A 1 249 ? -3.061 -9.379 5.622 1.00 67.31 249 THR A O 1
ATOM 1922 N N . TYR A 1 250 ? -2.112 -9.924 7.583 1.00 75.00 250 TYR A N 1
ATOM 1923 C CA . TYR A 1 250 ? -1.695 -11.266 7.155 1.00 75.00 250 TYR A CA 1
ATOM 1924 C C . TYR A 1 250 ? -1.954 -12.391 8.163 1.00 75.00 250 TYR A C 1
ATOM 1926 O O . TYR A 1 250 ? -1.495 -13.513 7.958 1.00 75.00 250 TYR A O 1
ATOM 1934 N N . SER A 1 251 ? -2.668 -12.113 9.255 1.00 79.50 251 SER A N 1
ATOM 1935 C CA . SER A 1 251 ? -3.078 -13.144 10.211 1.00 79.50 251 SER A CA 1
ATOM 1936 C C . SER A 1 251 ? -4.551 -13.481 10.008 1.00 79.50 251 SER A C 1
ATOM 1938 O O . SER A 1 251 ? -5.344 -12.608 9.673 1.00 79.50 251 SER A O 1
ATOM 1940 N N . LEU A 1 252 ? -4.960 -14.727 10.248 1.00 79.38 252 LEU A N 1
ATOM 1941 C CA . LEU A 1 252 ? -6.383 -15.091 10.191 1.00 79.38 252 LEU A CA 1
ATOM 1942 C C . LEU A 1 252 ? -7.287 -14.116 10.983 1.00 79.38 252 LEU A C 1
ATOM 1944 O O . LEU A 1 252 ? -8.261 -13.618 10.411 1.00 79.38 252 LEU A O 1
ATOM 1948 N N . PRO A 1 253 ? -6.959 -13.728 12.237 1.00 81.00 253 PRO A N 1
ATOM 1949 C CA . PRO A 1 253 ? -7.794 -12.799 12.994 1.00 81.00 253 PRO A CA 1
ATOM 1950 C C . PRO A 1 253 ? -7.852 -11.378 12.420 1.00 81.00 253 PRO A C 1
ATOM 1952 O O . PRO A 1 253 ? -8.758 -10.630 12.784 1.00 81.00 253 PRO A O 1
ATOM 1955 N N . SER A 1 254 ? -6.930 -10.957 11.540 1.00 79.06 254 SER A N 1
ATOM 1956 C CA . SER A 1 254 ? -6.972 -9.583 11.023 1.00 79.06 254 SER A CA 1
ATOM 1957 C C . SER A 1 254 ? -8.203 -9.291 10.169 1.00 79.06 254 SER A C 1
ATOM 1959 O O . SER A 1 254 ? -8.697 -8.165 10.192 1.00 79.06 254 SER A O 1
ATOM 1961 N N . ASN A 1 255 ? -8.757 -10.296 9.487 1.00 77.69 255 ASN A N 1
ATOM 1962 C CA . ASN A 1 255 ? -9.972 -10.122 8.680 1.00 77.69 255 ASN A CA 1
ATOM 1963 C C . ASN A 1 255 ? -11.205 -9.799 9.535 1.00 77.69 255 ASN A C 1
ATOM 1965 O O . ASN A 1 255 ? -12.132 -9.133 9.082 1.00 77.69 255 ASN A O 1
ATOM 1969 N N . VAL A 1 256 ? -11.176 -10.188 10.809 1.00 81.62 256 VAL A N 1
ATOM 1970 C CA . VAL A 1 256 ? -12.253 -9.955 11.774 1.00 81.62 256 VAL A CA 1
ATOM 1971 C C . VAL A 1 256 ? -12.282 -8.492 12.246 1.00 81.62 256 VAL A C 1
ATOM 1973 O O . VAL A 1 256 ? -13.344 -7.954 12.552 1.00 81.62 256 VAL A O 1
ATOM 1976 N N . VAL A 1 257 ? -11.130 -7.808 12.250 1.00 83.81 257 VAL A N 1
ATOM 1977 C CA . VAL A 1 257 ? -11.003 -6.394 12.658 1.00 83.81 257 VAL A CA 1
ATOM 1978 C C . VAL A 1 257 ? -11.811 -5.470 11.740 1.00 83.81 257 VAL A C 1
ATOM 1980 O O . VAL A 1 257 ? -12.378 -4.479 12.199 1.00 83.81 257 VAL A O 1
ATOM 1983 N N . VAL A 1 258 ? -11.910 -5.798 10.448 1.00 78.81 258 VAL A N 1
ATOM 1984 C CA . VAL A 1 258 ? -12.661 -5.003 9.456 1.00 78.81 258 VAL A CA 1
ATOM 1985 C C . VAL A 1 258 ? -14.165 -4.979 9.771 1.00 78.81 258 VAL A C 1
ATOM 1987 O O . VAL A 1 258 ? -14.842 -3.971 9.532 1.00 78.81 258 VAL A O 1
ATOM 1990 N N . SER A 1 259 ? -14.669 -6.056 10.373 1.00 82.75 259 SER A N 1
ATOM 1991 C CA . SER A 1 259 ? -16.068 -6.236 10.773 1.00 82.75 259 SER A CA 1
ATOM 1992 C C . SER A 1 259 ? -16.406 -5.630 12.138 1.00 82.75 259 SER A C 1
ATOM 1994 O O . SER A 1 259 ? -17.509 -5.849 12.636 1.00 82.75 259 SER A O 1
ATOM 1996 N N . PHE A 1 260 ? -15.492 -4.866 12.747 1.00 88.81 260 PHE A N 1
ATOM 1997 C CA . PHE A 1 260 ? -15.722 -4.238 14.046 1.00 88.81 260 PHE A CA 1
ATOM 1998 C C . PHE A 1 260 ? -16.995 -3.373 14.050 1.00 88.81 260 PHE A C 1
ATOM 2000 O O . PHE A 1 260 ? -17.158 -2.454 13.227 1.00 88.81 260 PHE A O 1
ATOM 2007 N N . ASP A 1 261 ? -17.877 -3.680 15.001 1.00 89.69 261 ASP A N 1
ATOM 2008 C CA . ASP A 1 261 ? -19.107 -2.958 15.303 1.00 89.69 261 ASP A CA 1
ATOM 2009 C C . ASP A 1 261 ? -18.866 -1.960 16.438 1.00 89.69 261 ASP A C 1
ATOM 2011 O O . ASP A 1 261 ? -18.806 -2.295 17.623 1.00 89.69 261 ASP A O 1
ATOM 2015 N N . GLU A 1 262 ? -18.791 -0.693 16.052 1.00 90.25 262 GLU A N 1
ATOM 2016 C CA . GLU A 1 262 ? -18.525 0.444 16.932 1.00 90.25 262 GLU A CA 1
ATOM 2017 C C . GLU A 1 262 ? -19.693 0.754 17.890 1.00 90.25 262 GLU A C 1
ATOM 2019 O O . GLU A 1 262 ? -19.579 1.608 18.770 1.00 90.25 262 GLU A O 1
ATOM 2024 N N . THR A 1 263 ? -20.822 0.055 17.750 1.00 91.25 263 THR A N 1
ATOM 2025 C CA . THR A 1 263 ? -21.974 0.153 18.654 1.00 91.25 263 THR A CA 1
ATOM 2026 C C . THR A 1 263 ? -22.035 -0.982 19.679 1.00 91.25 263 THR A C 1
ATOM 2028 O O . THR A 1 263 ? -22.857 -0.934 20.598 1.00 91.25 263 THR A O 1
ATOM 2031 N N . SER A 1 264 ? -21.143 -1.974 19.583 1.00 92.88 264 SER A N 1
ATOM 2032 C CA . SER A 1 264 ? -21.146 -3.160 20.439 1.00 92.88 264 SER A CA 1
ATOM 2033 C C . SER A 1 264 ? -20.157 -3.046 21.597 1.00 92.88 264 SER A C 1
ATOM 2035 O O . SER A 1 264 ? -18.954 -3.239 21.429 1.00 92.88 264 SER A O 1
ATOM 2037 N N . ALA A 1 265 ? -20.665 -2.828 22.815 1.00 93.19 265 ALA A N 1
ATOM 2038 C CA . ALA A 1 265 ? -19.841 -2.805 24.031 1.00 93.19 265 ALA A CA 1
ATOM 2039 C C . ALA A 1 265 ? -18.993 -4.082 24.205 1.00 93.19 265 ALA A C 1
ATOM 2041 O O . ALA A 1 265 ? -17.849 -4.008 24.646 1.00 93.19 265 ALA A O 1
ATOM 2042 N N . GLY A 1 266 ? -19.532 -5.245 23.816 1.00 93.06 266 GLY A N 1
ATOM 2043 C CA . GLY A 1 266 ? -18.821 -6.522 23.903 1.00 93.06 266 GLY A CA 1
ATOM 2044 C C . GLY A 1 266 ? -17.615 -6.608 22.968 1.00 93.06 266 GLY A C 1
ATOM 2045 O O . GLY A 1 266 ? -16.621 -7.229 23.322 1.00 93.06 266 GLY A O 1
ATOM 2046 N N . GLN A 1 267 ? -17.654 -5.953 21.802 1.00 93.06 267 GLN A N 1
ATOM 2047 C CA . GLN A 1 267 ? -16.493 -5.920 20.908 1.00 93.06 267 GLN A CA 1
ATOM 2048 C C . GLN A 1 267 ? -15.413 -4.947 21.398 1.00 93.06 267 GLN A C 1
ATOM 2050 O O . GLN A 1 267 ? -14.227 -5.234 21.240 1.00 93.06 267 GLN A O 1
ATOM 2055 N N . TYR A 1 268 ? -15.787 -3.835 22.044 1.00 94.50 268 TYR A N 1
ATOM 2056 C CA . TYR A 1 268 ? -14.806 -2.985 22.735 1.00 94.50 268 TYR A CA 1
ATOM 2057 C C . TYR A 1 268 ? -14.073 -3.758 23.834 1.00 94.50 268 TYR A C 1
ATOM 2059 O O . TYR A 1 268 ? -12.855 -3.637 23.952 1.00 94.50 268 TYR A O 1
ATOM 2067 N N . ASP A 1 269 ? -14.800 -4.577 24.596 1.00 93.62 269 ASP A N 1
ATOM 2068 C CA . ASP A 1 269 ? -14.222 -5.452 25.617 1.00 93.62 269 ASP A CA 1
ATOM 2069 C C . ASP A 1 269 ? -13.307 -6.522 25.000 1.00 93.62 269 ASP A C 1
ATOM 2071 O O . ASP A 1 269 ? -12.142 -6.626 25.380 1.00 93.62 269 ASP A O 1
ATOM 2075 N N . LEU A 1 270 ? -13.783 -7.222 23.962 1.00 92.12 270 LEU A N 1
ATOM 2076 C CA . LEU A 1 270 ? -13.036 -8.263 23.244 1.00 92.12 270 LEU A CA 1
ATOM 2077 C C . LEU A 1 270 ? -11.673 -7.781 22.733 1.00 92.12 270 LEU A C 1
ATOM 2079 O O . LEU A 1 270 ? -10.675 -8.489 22.851 1.00 92.12 270 LEU A O 1
ATOM 2083 N N . PHE A 1 271 ? -11.626 -6.579 22.154 1.00 91.44 271 PHE A N 1
ATOM 2084 C CA . PHE A 1 271 ? -10.392 -5.988 21.631 1.00 91.44 271 PHE A CA 1
ATOM 2085 C C . PHE A 1 271 ? -9.638 -5.143 22.672 1.00 91.44 271 PHE A C 1
ATOM 2087 O O . PHE A 1 271 ? -8.643 -4.492 22.339 1.00 91.44 271 PHE A O 1
ATOM 2094 N N . SER A 1 272 ? -10.092 -5.152 23.931 1.00 94.19 272 SER A N 1
ATOM 2095 C CA . SER A 1 272 ? -9.545 -4.370 25.044 1.00 94.19 272 SER A CA 1
ATOM 2096 C C . SER A 1 272 ? -9.397 -2.872 24.711 1.00 94.19 272 SER A C 1
ATOM 2098 O O . SER A 1 272 ? -8.440 -2.210 25.138 1.00 94.19 272 SER A O 1
ATOM 2100 N N . ILE A 1 273 ? -10.342 -2.330 23.936 1.00 96.00 273 ILE A N 1
ATOM 2101 C CA . ILE A 1 273 ? -10.405 -0.919 23.547 1.00 96.00 273 ILE A CA 1
ATOM 2102 C C . ILE A 1 273 ? -10.966 -0.127 24.720 1.00 96.00 273 ILE A C 1
ATOM 2104 O O . ILE A 1 273 ? -12.169 -0.099 24.968 1.00 96.00 273 ILE A O 1
ATOM 2108 N N . ARG A 1 274 ? -10.071 0.547 25.434 1.00 97.25 274 ARG A N 1
ATOM 2109 C CA . ARG A 1 274 ? -10.392 1.257 26.672 1.00 97.25 274 ARG A CA 1
ATOM 2110 C C . ARG A 1 274 ? -10.609 2.746 26.464 1.00 97.25 274 ARG A C 1
ATOM 2112 O O . ARG A 1 274 ? -11.363 3.358 27.216 1.00 97.25 274 ARG A O 1
ATOM 2119 N N . TYR A 1 275 ? -9.943 3.331 25.475 1.00 98.19 275 TYR A N 1
ATOM 2120 C CA . TYR A 1 275 ? -9.991 4.765 25.217 1.00 98.19 275 TYR A CA 1
ATOM 2121 C C . TYR A 1 275 ? -10.457 5.034 23.798 1.00 98.19 275 TYR A C 1
ATOM 2123 O O . TYR A 1 275 ? -10.000 4.390 22.858 1.00 98.19 275 TYR A O 1
ATOM 2131 N N . VAL A 1 276 ? -11.354 6.000 23.641 1.00 97.88 276 VAL A N 1
ATOM 2132 C CA . VAL A 1 276 ? -11.905 6.387 22.343 1.00 97.88 276 VAL A CA 1
ATOM 2133 C C . VAL A 1 276 ? -11.677 7.876 22.136 1.00 97.88 276 VAL A C 1
ATOM 2135 O O . VAL A 1 276 ? -12.024 8.678 23.000 1.00 97.88 276 VAL A O 1
ATOM 2138 N N . VAL A 1 277 ? -11.082 8.238 21.002 1.00 97.88 277 VAL A N 1
ATOM 2139 C CA . VAL A 1 277 ? -10.786 9.618 20.609 1.00 97.88 277 VAL A CA 1
ATOM 2140 C C . VAL A 1 277 ? -11.597 9.941 19.362 1.00 97.88 277 VAL A C 1
ATOM 2142 O O . VAL A 1 277 ? -11.375 9.358 18.304 1.00 97.88 277 VAL A O 1
ATOM 2145 N N . VAL A 1 278 ? -12.537 10.873 19.474 1.00 96.75 278 VAL A N 1
ATOM 2146 C CA . VAL A 1 278 ? -13.499 11.197 18.406 1.00 96.75 278 VAL A CA 1
ATOM 2147 C C . VAL A 1 278 ? -13.566 12.705 18.157 1.00 96.75 278 VAL A C 1
ATOM 2149 O O . VAL A 1 278 ? -13.200 13.482 19.045 1.00 96.75 278 VAL A O 1
ATOM 2152 N N . PRO A 1 279 ? -14.041 13.150 16.978 1.00 96.44 279 PRO A N 1
ATOM 2153 C CA . PRO A 1 279 ? -14.347 14.557 16.750 1.00 96.44 279 PRO A CA 1
ATOM 2154 C C . PRO A 1 279 ? -15.372 15.093 17.757 1.00 96.44 279 PRO A C 1
ATOM 2156 O O . PRO A 1 279 ? -16.252 14.363 18.221 1.00 96.44 279 PRO A O 1
ATOM 2159 N N . ALA A 1 280 ? -15.321 16.392 18.026 1.00 92.62 280 ALA A N 1
ATOM 2160 C CA . ALA A 1 280 ? -16.317 17.078 18.832 1.00 92.62 280 ALA A CA 1
ATOM 2161 C C . ALA A 1 280 ? -17.734 16.910 18.269 1.00 92.62 280 ALA A C 1
ATOM 2163 O O . ALA A 1 280 ? -17.954 16.988 17.060 1.00 92.62 280 ALA A O 1
ATOM 2164 N N . ASN A 1 281 ? -18.698 16.744 19.176 1.00 89.00 281 ASN A N 1
ATOM 2165 C CA . ASN A 1 281 ? -20.121 16.536 18.893 1.00 89.00 281 ASN A CA 1
ATOM 2166 C C . ASN A 1 281 ? -20.449 15.188 18.236 1.00 89.00 281 ASN A C 1
ATOM 2168 O O . ASN A 1 281 ? -21.543 15.021 17.691 1.00 89.00 281 ASN A O 1
ATOM 2172 N N . SER A 1 282 ? -19.535 14.218 18.293 1.00 90.56 282 SER A N 1
ATOM 2173 C CA . SER A 1 282 ? -19.832 12.865 17.828 1.00 90.56 282 SER A CA 1
ATOM 2174 C C . SER A 1 282 ? -20.840 12.190 18.763 1.00 90.56 282 SER A C 1
ATOM 2176 O O . SER A 1 282 ? -20.708 12.241 19.986 1.00 90.56 282 SER A O 1
ATOM 2178 N N . GLN A 1 283 ? -21.857 11.541 18.194 1.00 90.44 283 GLN A N 1
ATOM 2179 C CA . GLN A 1 283 ? -22.818 10.761 18.972 1.00 90.44 283 GLN A CA 1
ATOM 2180 C C . GLN A 1 283 ? -22.185 9.430 19.365 1.00 90.44 283 GLN A C 1
ATOM 2182 O O . GLN A 1 283 ? -21.937 8.588 18.505 1.00 90.44 283 GLN A O 1
ATOM 2187 N N . MET A 1 284 ? -21.917 9.257 20.658 1.00 91.56 284 MET A N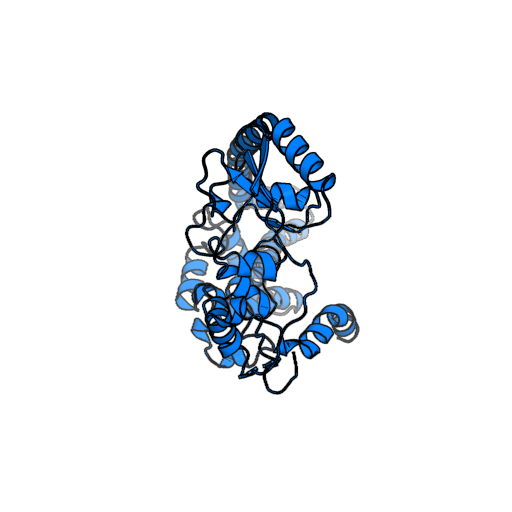 1
ATOM 2188 C CA . MET A 1 284 ? -21.300 8.044 21.185 1.00 91.56 284 MET A CA 1
ATOM 2189 C C . MET A 1 284 ? -22.327 7.135 21.866 1.00 91.56 284 MET A C 1
ATOM 2191 O O . MET A 1 284 ? -23.262 7.639 22.501 1.00 91.56 284 MET A O 1
ATOM 2195 N N . PRO A 1 285 ? -22.165 5.803 21.769 1.00 94.06 285 PRO A N 1
ATOM 2196 C CA . PRO A 1 285 ? -22.982 4.854 22.512 1.00 94.06 285 PRO A CA 1
ATOM 2197 C C . PRO A 1 285 ? -22.979 5.122 24.023 1.00 94.06 285 PRO A C 1
ATOM 2199 O O . PRO A 1 285 ? -21.960 5.484 24.609 1.00 94.06 285 PRO A O 1
ATOM 2202 N N . GLY A 1 286 ? -24.112 4.867 24.684 1.00 95.69 286 GLY A N 1
ATOM 2203 C CA . GLY A 1 286 ? -24.299 5.181 26.108 1.00 95.69 286 GLY A CA 1
ATOM 2204 C C . GLY A 1 286 ? -23.414 4.395 27.086 1.00 95.69 286 GLY A C 1
ATOM 2205 O O . GLY A 1 286 ? -23.343 4.759 28.255 1.00 95.69 286 GLY A O 1
ATOM 2206 N N . PHE A 1 287 ? -22.733 3.337 26.632 1.00 95.88 287 PHE A N 1
ATOM 2207 C CA . PHE A 1 287 ? -21.762 2.598 27.448 1.00 95.88 287 PHE A CA 1
ATOM 2208 C C . PHE A 1 287 ? -20.409 3.318 27.580 1.00 95.88 287 PHE A C 1
ATOM 2210 O O . PHE A 1 287 ? -19.576 2.907 28.388 1.00 95.88 287 PHE A O 1
ATOM 2217 N N . MET A 1 288 ? -20.173 4.373 26.794 1.00 97.31 288 MET A N 1
ATOM 2218 C CA . MET A 1 288 ? -18.943 5.159 26.832 1.00 97.31 288 MET A CA 1
ATOM 2219 C C . MET A 1 288 ? -19.062 6.298 27.846 1.00 97.31 288 MET A C 1
ATOM 2221 O O . MET A 1 288 ? -19.962 7.134 27.766 1.00 97.31 288 MET A O 1
ATOM 2225 N N . THR A 1 289 ? -18.121 6.380 28.784 1.00 97.06 289 THR A N 1
ATOM 2226 C CA . THR A 1 289 ? -18.077 7.460 29.777 1.00 97.06 289 THR A CA 1
ATOM 2227 C C . THR A 1 289 ? -17.192 8.607 29.283 1.00 97.06 289 THR A C 1
ATOM 2229 O O . THR A 1 289 ? -16.022 8.351 28.986 1.00 97.06 289 THR A O 1
ATOM 2232 N N . PRO A 1 290 ? -17.686 9.858 29.198 1.00 96.75 290 PRO A N 1
ATOM 2233 C CA . PRO A 1 290 ? -16.862 11.004 28.819 1.00 96.75 290 PRO A CA 1
ATOM 2234 C C . PRO A 1 290 ? -15.703 11.202 29.799 1.00 96.75 290 PRO A C 1
ATOM 2236 O O . PRO A 1 290 ? -15.905 11.180 31.012 1.00 96.75 290 PRO A O 1
ATOM 2239 N N . LEU A 1 291 ? -14.501 11.419 29.270 1.00 96.56 291 LEU A N 1
ATOM 2240 C CA . LEU A 1 291 ? -13.288 11.623 30.058 1.00 96.56 291 LEU A CA 1
ATOM 2241 C C . LEU A 1 291 ? -12.840 13.087 30.027 1.00 96.56 291 LEU A C 1
ATOM 2243 O O . LEU A 1 291 ? -12.618 13.694 31.073 1.00 96.56 291 LEU A O 1
ATOM 2247 N N . LYS A 1 292 ? -12.668 13.647 28.825 1.00 96.81 292 LYS A N 1
ATOM 2248 C CA . LYS A 1 292 ? -12.105 14.989 28.633 1.00 96.81 292 LYS A CA 1
ATOM 2249 C C . LYS A 1 292 ? -12.435 15.529 27.242 1.00 96.81 292 LYS A C 1
ATOM 2251 O O . LYS A 1 292 ? -12.529 14.760 26.291 1.00 96.81 292 LYS A O 1
ATOM 2256 N N . ASN A 1 293 ? -12.563 16.848 27.124 1.00 97.19 293 ASN A N 1
ATOM 2257 C CA . ASN A 1 293 ? -12.637 17.549 25.840 1.00 97.19 293 ASN A CA 1
ATOM 2258 C C . ASN A 1 293 ? -11.339 18.344 25.653 1.00 97.19 293 ASN A C 1
ATOM 2260 O O . ASN A 1 293 ? -10.932 19.045 26.579 1.00 97.19 293 ASN A O 1
ATOM 2264 N N . ILE A 1 294 ? -10.706 18.229 24.487 1.00 97.50 294 ILE A N 1
ATOM 2265 C CA . ILE A 1 294 ? -9.450 18.908 24.139 1.00 97.50 294 ILE A CA 1
ATOM 2266 C C . ILE A 1 294 ? -9.627 19.460 22.726 1.00 97.50 294 ILE A C 1
ATOM 2268 O O . ILE A 1 294 ? -9.789 18.682 21.788 1.00 97.50 294 ILE A O 1
ATOM 2272 N N . GLY A 1 295 ? -9.671 20.784 22.573 1.00 95.31 295 GLY A N 1
ATOM 2273 C CA . GLY A 1 295 ? -9.926 21.422 21.279 1.00 95.31 295 GLY A CA 1
ATOM 2274 C C . GLY A 1 295 ? -11.168 20.865 20.576 1.00 95.31 295 GLY A C 1
ATOM 2275 O O . GLY A 1 295 ? -12.280 20.905 21.110 1.00 95.31 295 GLY A O 1
ATOM 2276 N N . ARG A 1 296 ? -10.976 20.307 19.375 1.00 95.25 296 ARG A N 1
ATOM 2277 C CA . ARG A 1 296 ? -12.035 19.649 18.585 1.00 95.25 296 ARG A CA 1
ATOM 2278 C C . ARG A 1 296 ? -12.155 18.139 18.820 1.00 95.25 296 ARG A C 1
ATOM 2280 O O . ARG A 1 296 ? -12.767 17.448 18.003 1.00 95.25 296 ARG A O 1
ATOM 2287 N N . HIS A 1 297 ? -11.567 17.627 19.893 1.00 97.56 297 HIS A N 1
ATOM 2288 C CA . HIS A 1 297 ? -11.492 16.208 20.213 1.00 97.56 297 HIS A CA 1
ATOM 2289 C C . HIS A 1 297 ? -12.228 15.913 21.520 1.00 97.56 297 HIS A C 1
ATOM 2291 O O . HIS A 1 297 ? -12.191 16.691 22.479 1.00 97.56 297 HIS A O 1
ATOM 2297 N N . GLN A 1 298 ? -12.885 14.761 21.573 1.00 97.69 298 GLN A N 1
ATOM 2298 C CA . GLN A 1 298 ? -13.520 14.249 22.781 1.00 97.69 298 GLN A CA 1
ATOM 2299 C C . GLN A 1 298 ? -12.966 12.871 23.092 1.00 97.69 298 GLN A C 1
ATOM 2301 O O . GLN A 1 298 ? -12.848 12.014 22.212 1.00 97.69 298 GLN A O 1
ATOM 2306 N N . LEU A 1 299 ? -12.602 12.688 24.355 1.00 98.19 299 LEU A N 1
ATOM 2307 C CA . LEU A 1 299 ? -12.064 11.450 24.880 1.00 98.19 299 LEU A CA 1
ATOM 2308 C C . LEU A 1 299 ? -13.152 10.764 25.684 1.00 98.19 299 LEU A C 1
ATOM 2310 O O . LEU A 1 299 ? -13.765 11.370 26.566 1.00 98.19 299 LEU A O 1
ATOM 2314 N N . TYR A 1 300 ? -13.331 9.482 25.416 1.00 98.19 300 TYR A N 1
ATOM 2315 C CA . TYR A 1 300 ? -14.202 8.608 26.175 1.00 98.19 300 TYR A CA 1
ATOM 2316 C C . TYR A 1 300 ? -13.405 7.437 26.727 1.00 98.19 300 TYR A C 1
ATOM 2318 O O . TYR A 1 300 ? -12.410 6.998 26.148 1.00 98.19 300 TYR A O 1
ATOM 2326 N N . GLN A 1 301 ? -13.879 6.925 27.851 1.00 97.81 301 GLN A N 1
ATOM 2327 C CA . GLN A 1 301 ? -13.427 5.678 28.432 1.00 97.81 301 GLN A CA 1
ATOM 2328 C C . GLN A 1 301 ? -14.515 4.616 28.265 1.00 97.81 301 GLN A C 1
ATOM 2330 O O . GLN A 1 301 ? -15.702 4.889 28.452 1.00 97.81 301 GLN A O 1
ATOM 2335 N N . VAL A 1 302 ? -14.092 3.399 27.948 1.00 97.56 302 VAL A N 1
ATOM 2336 C CA . VAL A 1 302 ? -14.922 2.196 27.920 1.00 97.56 302 VAL A CA 1
ATOM 2337 C C . VAL A 1 302 ? -14.452 1.265 29.033 1.00 97.56 302 VAL A C 1
ATOM 2339 O O . VAL A 1 302 ? -13.258 1.182 29.329 1.00 97.56 302 VAL A O 1
ATOM 2342 N N . GLN A 1 303 ? -15.397 0.608 29.703 1.00 94.81 303 GLN A N 1
ATOM 2343 C CA . GLN A 1 303 ? -15.069 -0.416 30.690 1.00 94.81 303 GLN A CA 1
ATOM 2344 C C . GLN A 1 303 ? -14.734 -1.714 29.965 1.00 94.81 303 GLN A C 1
ATOM 2346 O O . GLN A 1 303 ? -15.564 -2.225 29.221 1.00 94.81 303 GLN A O 1
ATOM 2351 N N . THR A 1 304 ? -13.529 -2.225 30.205 1.00 93.75 304 THR A N 1
ATOM 2352 C CA . THR A 1 304 ? -13.038 -3.479 29.626 1.00 93.75 304 THR A CA 1
ATOM 2353 C C . THR A 1 304 ? -12.408 -4.347 30.713 1.00 93.75 304 THR A C 1
ATOM 2355 O O . THR A 1 304 ? -11.780 -3.811 31.632 1.00 93.75 304 THR A O 1
ATOM 2358 N N . THR A 1 305 ? -12.496 -5.670 30.600 1.00 91.19 305 THR A N 1
ATOM 2359 C CA . THR A 1 305 ? -11.822 -6.632 31.488 1.00 91.19 305 THR A CA 1
ATOM 2360 C C . THR A 1 305 ? -10.310 -6.681 31.256 1.00 91.19 305 THR A C 1
ATOM 2362 O O . THR A 1 305 ? -9.564 -7.085 32.147 1.00 91.19 305 THR A O 1
ATOM 2365 N N . GLY A 1 306 ? -9.846 -6.192 30.101 1.00 88.81 306 GLY A N 1
ATOM 2366 C CA . GLY A 1 306 ? -8.440 -6.138 29.702 1.00 88.81 306 GLY A CA 1
ATOM 2367 C C . GLY A 1 306 ? -8.086 -7.241 28.705 1.00 88.81 306 GLY A C 1
ATOM 2368 O O . GLY A 1 306 ? -8.954 -7.787 28.038 1.00 88.81 306 GLY A O 1
ATOM 2369 N N . TYR A 1 307 ? -6.799 -7.581 28.605 1.00 86.31 307 TYR A N 1
ATOM 2370 C CA . TYR A 1 307 ? -6.302 -8.570 27.634 1.00 86.31 307 TYR A CA 1
ATOM 2371 C C . TYR A 1 307 ? -6.680 -10.022 27.931 1.00 86.31 307 TYR A C 1
ATOM 2373 O O . TYR A 1 307 ? -6.574 -10.872 27.052 1.00 86.31 307 TYR A O 1
ATOM 2381 N N . PHE A 1 308 ? -7.068 -10.313 29.170 1.00 88.81 308 PHE A N 1
ATOM 2382 C CA . PHE A 1 308 ? -7.394 -11.658 29.616 1.00 88.81 308 PHE A CA 1
ATOM 2383 C C . PHE A 1 308 ? -8.746 -11.641 30.309 1.00 88.81 308 PHE A C 1
ATOM 2385 O O . PHE A 1 308 ? -9.021 -10.764 31.129 1.00 88.81 308 PHE A O 1
ATOM 2392 N N . ASP A 1 309 ? -9.563 -12.638 29.999 1.00 88.12 309 ASP A N 1
ATOM 2393 C CA . ASP A 1 309 ? -10.884 -12.813 30.582 1.00 88.12 309 ASP A CA 1
ATOM 2394 C C . ASP A 1 309 ? -11.188 -14.305 30.761 1.00 88.12 309 ASP A C 1
ATOM 2396 O O . ASP A 1 309 ? -10.590 -15.164 30.108 1.00 88.12 309 ASP A O 1
ATOM 2400 N N . LEU A 1 310 ? -12.109 -14.615 31.671 1.00 88.56 310 LEU A N 1
ATOM 2401 C CA . LEU A 1 310 ? -12.615 -15.967 31.857 1.00 88.56 310 LEU A CA 1
ATOM 2402 C C . LEU A 1 310 ? -13.819 -16.179 30.939 1.00 88.56 310 LEU A C 1
ATOM 2404 O O . LEU A 1 310 ? -14.857 -15.536 31.101 1.00 88.56 310 LEU A O 1
ATOM 2408 N N . VAL A 1 311 ? -13.686 -17.127 30.016 1.00 88.75 311 VAL A N 1
ATOM 2409 C CA . VAL A 1 311 ? -14.694 -17.421 28.995 1.00 88.75 311 VAL A CA 1
ATOM 2410 C C . VAL A 1 311 ? -15.111 -18.887 29.038 1.00 88.75 311 VAL A C 1
ATOM 2412 O O . VAL A 1 311 ? -14.342 -19.763 29.439 1.00 88.75 311 VAL A O 1
ATOM 2415 N N . GLY A 1 312 ? -16.345 -19.164 28.628 1.00 87.81 312 GLY A N 1
ATOM 2416 C CA . GLY A 1 312 ? -16.815 -20.522 28.395 1.00 87.81 312 GLY A CA 1
ATOM 2417 C C . GLY A 1 312 ? -16.398 -20.995 27.007 1.00 87.81 312 GLY A C 1
ATOM 2418 O O . GLY A 1 312 ? -16.587 -20.280 26.027 1.00 87.81 312 GLY A O 1
ATOM 2419 N N . SER A 1 313 ? -15.878 -22.216 26.913 1.00 82.75 313 SER A N 1
ATOM 2420 C CA . SER A 1 313 ? -15.608 -22.879 25.636 1.00 82.75 313 SER A CA 1
ATOM 2421 C C . SER A 1 313 ? -16.368 -24.199 25.600 1.00 82.75 313 SER A C 1
ATOM 2423 O O . SER A 1 313 ? -16.008 -25.168 26.264 1.00 82.75 313 SER A O 1
ATOM 2425 N N . GLY A 1 314 ? -17.505 -24.188 24.907 1.00 81.31 314 GLY A N 1
ATOM 2426 C CA . GLY A 1 314 ? -18.343 -25.369 24.664 1.00 81.31 314 GLY A CA 1
ATOM 2427 C C . GLY A 1 314 ? -18.701 -25.543 23.188 1.00 81.31 314 GLY A C 1
ATOM 2428 O O . GLY A 1 314 ? -19.521 -26.391 22.853 1.00 81.31 314 GLY A O 1
ATOM 2429 N N . LEU A 1 315 ? -18.117 -24.712 22.325 1.00 83.69 315 LEU A N 1
ATOM 2430 C CA . LEU A 1 315 ? -18.302 -24.707 20.879 1.00 83.69 315 LEU A CA 1
ATOM 2431 C C . LEU A 1 315 ? -16.940 -24.978 20.235 1.00 83.69 315 LEU A C 1
ATOM 2433 O O . LEU A 1 315 ? -15.929 -24.491 20.740 1.00 83.69 315 LEU A O 1
ATOM 2437 N N . SER A 1 316 ? -16.912 -25.711 19.126 1.00 86.69 316 SER A N 1
ATOM 2438 C CA . SER A 1 316 ? -15.728 -25.823 18.272 1.00 86.69 316 SER A CA 1
ATOM 2439 C C . SER A 1 316 ? -16.048 -25.304 16.874 1.00 86.69 316 SER A C 1
ATOM 2441 O O . SER A 1 316 ? -17.162 -25.462 16.369 1.00 86.69 316 SER A O 1
ATOM 2443 N N . PHE A 1 317 ? -15.069 -24.639 16.277 1.00 87.12 317 PHE A N 1
ATOM 2444 C CA . PHE A 1 317 ? -15.005 -24.372 14.854 1.00 87.12 317 PHE A CA 1
ATOM 2445 C C . PHE A 1 317 ? -13.917 -25.269 14.272 1.00 87.12 317 PHE A C 1
ATOM 2447 O O . PHE A 1 317 ? -12.744 -25.103 14.596 1.00 87.12 317 PHE A O 1
ATOM 2454 N N . ASP A 1 318 ? -14.332 -26.197 13.417 1.00 87.50 318 ASP A N 1
ATOM 2455 C CA . ASP A 1 318 ? -13.462 -27.080 12.650 1.00 87.50 318 ASP A CA 1
ATOM 2456 C C . ASP A 1 318 ? -13.723 -26.795 11.167 1.00 87.50 318 ASP A C 1
ATOM 2458 O O . ASP A 1 318 ? -14.789 -27.128 10.642 1.00 87.50 318 ASP A O 1
ATOM 2462 N N . GLY A 1 319 ? -12.784 -26.123 10.503 1.00 85.88 319 GLY A N 1
ATOM 2463 C CA . GLY A 1 319 ? -12.954 -25.685 9.119 1.00 85.88 319 GLY A CA 1
ATOM 2464 C C . GLY A 1 319 ? -11.639 -25.315 8.446 1.00 85.88 319 GLY A C 1
ATOM 2465 O O . GLY A 1 319 ? -10.576 -25.345 9.064 1.00 85.88 319 GLY A O 1
ATOM 2466 N N . GLY A 1 320 ? -11.711 -24.981 7.158 1.00 85.94 320 GLY A N 1
ATOM 2467 C CA . GLY A 1 320 ? -10.553 -24.476 6.426 1.00 85.94 320 GLY A CA 1
ATOM 2468 C C . GLY A 1 320 ? -10.359 -22.975 6.631 1.00 85.94 320 GLY A C 1
ATOM 2469 O O . GLY A 1 320 ? -11.270 -22.263 7.067 1.00 85.94 320 GLY A O 1
ATOM 2470 N N . LYS A 1 321 ? -9.189 -22.460 6.239 1.00 82.00 321 LYS A N 1
ATOM 2471 C CA . LYS A 1 321 ? -8.899 -21.013 6.251 1.00 82.00 321 LYS A CA 1
ATOM 2472 C C . LYS A 1 321 ? -9.988 -20.161 5.592 1.00 82.00 321 LYS A C 1
ATOM 2474 O O . LYS A 1 321 ? -10.342 -19.110 6.114 1.00 82.00 321 LYS A O 1
ATOM 2479 N N . SER A 1 322 ? -10.519 -20.618 4.455 1.00 80.81 322 SER A N 1
ATOM 2480 C CA . SER A 1 322 ? -11.535 -19.896 3.676 1.00 80.81 322 SER A CA 1
ATOM 2481 C C . SER A 1 322 ? -12.855 -19.709 4.421 1.00 80.81 322 SER A C 1
ATOM 2483 O O . SER A 1 322 ? -13.610 -18.794 4.105 1.00 80.81 322 SER A O 1
ATOM 2485 N N . ASP A 1 323 ? -13.135 -20.563 5.407 1.00 85.62 323 ASP A N 1
ATOM 2486 C CA . ASP A 1 323 ? -14.385 -20.541 6.168 1.00 85.62 323 ASP A CA 1
ATOM 2487 C C . ASP A 1 323 ? -14.254 -19.724 7.465 1.00 85.62 323 ASP A C 1
ATOM 2489 O O . ASP A 1 323 ? -15.265 -19.309 8.044 1.00 85.62 323 ASP A O 1
ATOM 2493 N N . TYR A 1 324 ? -13.016 -19.467 7.912 1.00 86.88 324 TYR A N 1
ATOM 2494 C CA . TYR A 1 324 ? -12.710 -18.848 9.203 1.00 86.88 324 TYR A CA 1
ATOM 2495 C C . TYR A 1 324 ? -13.388 -17.492 9.380 1.00 86.88 324 TYR A C 1
ATOM 2497 O O . TYR A 1 324 ? -14.085 -17.282 10.370 1.00 86.88 324 TYR A O 1
ATOM 2505 N N . SER A 1 325 ? -13.227 -16.569 8.431 1.00 84.62 325 SER A N 1
ATOM 2506 C CA . SER A 1 325 ? -13.769 -15.214 8.580 1.00 84.62 325 SER A CA 1
ATOM 2507 C C . SER A 1 325 ? -15.292 -15.200 8.615 1.00 84.62 325 SER A C 1
ATOM 2509 O O . SER A 1 325 ? -15.883 -14.536 9.465 1.00 84.62 325 SER A O 1
ATOM 2511 N N . SER A 1 326 ? -15.956 -15.990 7.766 1.00 87.25 326 SER A N 1
ATOM 2512 C CA . SER A 1 326 ? -17.418 -16.115 7.801 1.00 87.25 326 SER A CA 1
ATOM 2513 C C . SER A 1 326 ? -17.901 -16.632 9.162 1.00 87.25 326 SER A C 1
ATOM 2515 O O . SER A 1 326 ? -18.858 -16.096 9.734 1.00 87.25 326 SER A O 1
ATOM 2517 N N . ALA A 1 327 ? -17.222 -17.640 9.717 1.00 89.25 327 ALA A N 1
ATOM 2518 C CA . ALA A 1 327 ? -17.540 -18.178 11.035 1.00 89.25 327 ALA A CA 1
ATOM 2519 C C . ALA A 1 327 ? -17.263 -17.170 12.163 1.00 89.25 327 ALA A C 1
ATOM 2521 O O . ALA A 1 327 ? -18.123 -16.956 13.020 1.00 89.25 327 ALA A O 1
ATOM 2522 N N . ALA A 1 328 ? -16.110 -16.500 12.136 1.00 89.50 328 ALA A N 1
ATOM 2523 C CA . ALA A 1 328 ? -15.720 -15.498 13.121 1.00 89.50 328 ALA A CA 1
ATOM 2524 C C . ALA A 1 328 ? -16.656 -14.280 13.103 1.00 89.50 328 ALA A C 1
ATOM 2526 O O . ALA A 1 328 ? -17.094 -13.826 14.158 1.00 89.50 328 ALA A O 1
ATOM 2527 N N . ASN A 1 329 ? -17.046 -13.801 11.919 1.00 88.50 329 ASN A N 1
ATOM 2528 C CA . ASN A 1 329 ? -18.010 -12.712 11.762 1.00 88.50 329 ASN A CA 1
ATOM 2529 C C . ASN A 1 329 ? -19.403 -13.111 12.268 1.00 88.50 329 ASN A C 1
ATOM 2531 O O . ASN A 1 329 ? -20.064 -12.326 12.946 1.00 88.50 329 ASN A O 1
ATOM 2535 N N . SER A 1 330 ? -19.834 -14.348 12.000 1.00 89.44 330 SER A N 1
ATOM 2536 C CA . SER A 1 330 ? -21.103 -14.876 12.522 1.00 89.44 330 SER A CA 1
ATOM 2537 C C . SER A 1 330 ? -21.097 -14.962 14.051 1.00 89.44 330 SER A C 1
ATOM 2539 O O . SER A 1 330 ? -22.096 -14.647 14.697 1.00 89.44 330 SER A O 1
ATOM 2541 N N . TRP A 1 331 ? -19.965 -15.352 14.641 1.00 90.94 331 TRP A N 1
ATOM 2542 C CA . TRP A 1 331 ? -19.778 -15.368 16.088 1.00 90.94 331 TRP A CA 1
ATOM 2543 C C . TRP A 1 331 ? -19.774 -13.953 16.689 1.00 90.94 331 TRP A C 1
ATOM 2545 O O . TRP A 1 331 ? -20.488 -13.715 17.664 1.00 90.94 331 TRP A O 1
ATOM 2555 N N . LEU A 1 332 ? -19.052 -13.005 16.077 1.00 89.81 332 LEU A N 1
ATOM 2556 C CA . LEU A 1 332 ? -18.988 -11.602 16.508 1.00 89.81 332 LEU A CA 1
ATOM 2557 C C . LEU A 1 332 ? -20.339 -10.884 16.475 1.00 89.81 332 LEU A C 1
ATOM 2559 O O . LEU A 1 332 ? -20.620 -10.066 17.352 1.00 89.81 332 LEU A O 1
ATOM 2563 N N . ALA A 1 333 ? -21.137 -11.141 15.438 1.00 86.75 333 ALA A N 1
ATOM 2564 C CA . ALA A 1 333 ? -22.459 -10.545 15.267 1.00 86.75 333 ALA A CA 1
ATOM 2565 C C . ALA A 1 333 ? -23.542 -11.260 16.097 1.00 86.75 333 ALA A C 1
ATOM 2567 O O . ALA A 1 333 ? -24.644 -10.739 16.274 1.00 86.75 333 ALA A O 1
ATOM 2568 N N . GLY A 1 334 ? -23.253 -12.469 16.585 1.00 84.00 334 GLY A N 1
ATOM 2569 C CA . GLY A 1 334 ? -24.178 -13.286 17.359 1.00 84.00 334 GLY A CA 1
ATOM 2570 C C . GLY A 1 334 ? -24.226 -12.929 18.848 1.00 84.00 334 GLY A C 1
ATOM 2571 O O . GLY A 1 334 ? -23.413 -12.182 19.384 1.00 84.00 334 GLY A O 1
ATOM 2572 N N . GLY A 1 335 ? -25.167 -13.543 19.572 1.00 84.62 335 GLY A N 1
ATOM 2573 C CA . GLY A 1 335 ? -25.294 -13.375 21.029 1.00 84.62 335 GLY A CA 1
ATOM 2574 C C . GLY A 1 335 ? -24.223 -14.099 21.860 1.00 84.62 335 GLY A C 1
ATOM 2575 O O . GLY A 1 335 ? -24.190 -13.945 23.080 1.00 84.62 335 GLY A O 1
ATOM 2576 N N . LEU A 1 336 ? -23.357 -14.896 21.223 1.00 86.56 336 LEU A N 1
ATOM 2577 C CA . LEU A 1 336 ? -22.354 -15.727 21.898 1.00 86.56 336 LEU A CA 1
ATOM 2578 C C . LEU A 1 336 ? -21.258 -14.894 22.568 1.00 86.56 336 LEU A C 1
ATOM 2580 O O . LEU A 1 336 ? -20.843 -15.231 23.676 1.00 86.56 336 LEU A O 1
ATOM 2584 N N . LEU A 1 337 ? -20.855 -13.782 21.945 1.00 86.69 337 LEU A N 1
ATOM 2585 C CA . LEU A 1 337 ? -19.880 -12.858 22.521 1.00 86.69 337 LEU A CA 1
ATOM 2586 C C . LEU A 1 337 ? -20.384 -12.275 23.851 1.00 86.69 337 LEU A C 1
ATOM 2588 O O . LEU A 1 337 ? -19.680 -12.314 24.855 1.00 86.69 337 LEU A O 1
ATOM 2592 N N . GLY A 1 338 ? -21.641 -11.818 23.893 1.00 84.69 338 GLY A N 1
ATOM 2593 C CA . GLY A 1 338 ? -22.262 -11.313 25.124 1.00 84.69 338 GLY A CA 1
ATOM 2594 C C . GLY A 1 338 ? -22.434 -12.384 26.209 1.00 84.69 338 GLY A C 1
ATOM 2595 O O . GLY A 1 338 ? -22.411 -12.070 27.396 1.00 84.69 338 GLY A O 1
ATOM 2596 N N . ALA A 1 339 ? -22.560 -13.653 25.812 1.00 86.88 339 ALA A N 1
ATOM 2597 C CA . ALA A 1 339 ? -22.585 -14.798 26.720 1.00 86.88 339 ALA A CA 1
ATOM 2598 C C . ALA A 1 339 ? -21.182 -15.291 27.134 1.00 86.88 339 ALA A C 1
ATOM 2600 O O . ALA A 1 339 ? -21.090 -16.280 27.862 1.00 86.88 339 ALA A O 1
ATOM 2601 N N . LYS A 1 340 ? -20.102 -14.638 26.671 1.00 88.69 340 LYS A N 1
ATOM 2602 C CA . LYS A 1 340 ? -18.703 -15.069 26.842 1.00 88.69 340 LYS A CA 1
ATOM 2603 C C . LYS A 1 340 ? -18.468 -16.521 26.415 1.00 88.69 340 LYS A C 1
ATOM 2605 O O . LYS A 1 340 ? -17.702 -17.247 27.047 1.00 88.69 340 LYS A O 1
ATOM 2610 N N . LEU A 1 341 ? -19.140 -16.957 25.349 1.00 89.88 341 LEU A N 1
ATOM 2611 C CA . LEU A 1 341 ? -18.974 -18.283 24.758 1.00 89.88 341 LEU A CA 1
ATOM 2612 C C . LEU A 1 341 ? -18.057 -18.184 23.541 1.00 89.88 341 LEU A C 1
ATOM 2614 O O . LEU A 1 341 ? -18.473 -17.711 22.484 1.00 89.88 341 LEU A O 1
ATOM 2618 N N . HIS A 1 342 ? -16.814 -18.629 23.698 1.00 90.44 342 HIS A N 1
ATOM 2619 C CA . HIS A 1 342 ? -15.780 -18.562 22.669 1.00 90.44 342 HIS A CA 1
ATOM 2620 C C . HIS A 1 342 ? -15.572 -19.948 22.052 1.00 90.44 342 HIS A C 1
ATOM 2622 O O . HIS A 1 342 ? -15.408 -20.919 22.796 1.00 90.44 342 HIS A O 1
ATOM 2628 N N . PRO A 1 343 ? -15.591 -20.074 20.715 1.00 89.06 343 PRO A N 1
ATOM 2629 C CA . PRO A 1 343 ? -15.308 -21.343 20.070 1.00 89.06 343 PRO A CA 1
ATOM 2630 C C . PRO A 1 343 ? -13.823 -21.694 20.198 1.00 89.06 343 PRO A C 1
ATOM 2632 O O . PRO A 1 343 ? -12.958 -20.828 20.071 1.00 89.06 343 PRO A O 1
ATOM 2635 N N . GLN A 1 344 ? -13.524 -22.974 20.403 1.00 88.56 344 GLN A N 1
ATOM 2636 C CA . GLN A 1 344 ? -12.197 -23.506 20.111 1.00 88.56 344 GLN A CA 1
ATOM 2637 C C . GLN A 1 344 ? -12.017 -23.543 18.593 1.00 88.56 344 GLN A C 1
ATOM 2639 O O . GLN A 1 344 ? -12.890 -24.049 17.892 1.00 88.56 344 GLN A O 1
ATOM 2644 N N . VAL A 1 345 ? -10.918 -22.993 18.085 1.00 87.38 345 VAL A N 1
ATOM 2645 C CA . VAL A 1 345 ? -10.658 -22.898 16.646 1.00 87.38 345 VAL A CA 1
ATOM 2646 C C . VAL A 1 345 ? -9.674 -23.989 16.241 1.00 87.38 345 VAL A C 1
ATOM 2648 O O . VAL A 1 345 ? -8.651 -24.187 16.887 1.00 87.38 345 VAL A O 1
ATOM 2651 N N . SER A 1 346 ? -9.999 -24.695 15.168 1.00 86.38 346 SER A N 1
ATOM 2652 C CA . SER A 1 346 ? -9.165 -25.702 14.526 1.00 86.38 346 SER A CA 1
ATOM 2653 C C . SER A 1 346 ? -9.184 -25.427 13.026 1.00 86.38 346 SER A C 1
ATOM 2655 O O . SER A 1 346 ? -10.249 -25.443 12.400 1.00 86.38 346 SER A O 1
ATOM 2657 N N . ILE A 1 347 ? -8.017 -25.106 12.467 1.00 86.06 347 ILE A N 1
ATOM 2658 C CA . ILE A 1 347 ? -7.847 -24.773 11.049 1.00 86.06 347 ILE A CA 1
ATOM 2659 C C . ILE A 1 347 ? -7.147 -25.937 10.377 1.00 86.06 347 ILE A C 1
ATOM 2661 O O . ILE A 1 347 ? -6.039 -26.296 10.762 1.00 86.06 347 ILE A O 1
ATOM 2665 N N . ASP A 1 348 ? -7.804 -26.556 9.398 1.00 81.75 348 ASP A N 1
ATOM 2666 C CA . ASP A 1 348 ? -7.251 -27.695 8.652 1.00 81.75 348 ASP A CA 1
ATOM 2667 C C . ASP A 1 348 ? -6.767 -28.860 9.557 1.00 81.75 348 ASP A C 1
ATOM 2669 O O . ASP A 1 348 ? -5.890 -29.644 9.191 1.00 81.75 348 ASP A O 1
ATOM 2673 N N . GLY A 1 349 ? -7.379 -29.007 10.742 1.00 77.25 349 GLY A N 1
ATOM 2674 C CA . GLY A 1 349 ? -7.053 -30.034 11.739 1.00 77.25 349 GLY A CA 1
ATOM 2675 C C . GLY A 1 349 ? -5.950 -29.648 12.730 1.00 77.25 349 GLY A C 1
ATOM 2676 O O . GLY A 1 349 ? -5.654 -30.434 13.635 1.00 77.25 349 GLY A O 1
ATOM 2677 N N . SER A 1 350 ? -5.372 -28.456 12.593 1.00 74.44 350 SER A N 1
ATOM 2678 C CA . SER A 1 350 ? -4.424 -27.897 13.550 1.00 74.44 350 SER A CA 1
ATOM 2679 C C . SER A 1 350 ? -5.145 -27.037 14.592 1.00 74.44 350 SER A C 1
ATOM 2681 O O . SER A 1 350 ? -5.931 -26.159 14.226 1.00 74.44 350 SER A O 1
ATOM 2683 N N . PRO A 1 351 ? -4.904 -27.268 15.894 1.00 71.94 351 PRO A N 1
ATOM 2684 C CA . PRO A 1 351 ? -5.505 -26.466 16.952 1.00 71.94 351 PRO A CA 1
ATOM 2685 C C . PRO A 1 351 ? -4.898 -25.057 16.964 1.00 71.94 351 PRO A C 1
ATOM 2687 O O . PRO A 1 351 ? -3.678 -24.924 17.069 1.00 71.94 351 PRO A O 1
ATOM 2690 N N . GLY A 1 352 ? -5.764 -24.043 16.881 1.00 59.09 352 GLY A N 1
ATOM 2691 C CA . GLY A 1 352 ? -5.410 -22.621 16.915 1.00 59.09 352 GLY A CA 1
ATOM 2692 C C . GLY A 1 352 ? -5.465 -21.972 18.290 1.00 59.09 352 GLY A C 1
ATOM 2693 O O . GLY A 1 352 ? -5.974 -22.600 19.253 1.00 59.09 352 GLY A O 1
#